Protein 1YVI (pdb70)

GO terms:
  GO:0005634 nucleus (C, IDA)
  GO:0005829 cytosol (C, IDA)
  GO:0005634 nucleus (C, EXP)
  GO:0080038 positive regulation of cytokinin-activated signaling pathway (P, IMP)

CATH classification: 1.20.120.160

InterPro domains:
  IPR008207 Signal transduction histidine kinase, phosphotransfer (Hpt) domain [PF01627] (45-129)
  IPR008207 Signal transduction histidine kinase, phosphotransfer (Hpt) domain [PS50894] (39-144)
  IPR008207 Signal transduction histidine kinase, phosphotransfer (Hpt) domain [cd00088] (43-136)
  IPR036641 HPT domain superfamily [G3DSA:1.20.120.160] (1-149)
  IPR036641 HPT domain superfamily [SSF47226] (5-141)
  IPR045871 Histidine-containing phosphotransfer protein 1-5/Phosphorelay intermediate protein YPD1 [PTHR28242] (2-143)

Foldseek 3Di:
DVLVVLVVVLVVLVVCCVVVPQFDVLQVVQVVVCCVVCRSLVLLVVLLVLLVVLLVVLVVLLPDPQHPLVVNLVSLVVNLVSCVNNGRVQLNVLSVVLNVCSVVVPSVSNVVSSVSNVVSSVVVVVSSVVSSVSSVVSVD/DPVLVVVLVVLVVVCDVVQQFHVLQVVQVVVCCDCRLVVLLVVLLVLLVVLLVVLVVLLPDPQHPLVVNLVSLVVNLVSCVNNRRGQLNVLSVVLNVCSVVSPSVVNVVSSVSSVVSSVVSNVSSVSNVVSVVVVD

Structure (mmCIF, N/CA/C/O backbone):
data_1YVI
#
_entry.id   1YVI
#
_cell.length_a   100.558
_cell.length_b   100.558
_cell.length_c   69.568
_cell.angle_alpha   90.00
_cell.angle_beta   90.00
_cell.angle_gamma   90.00
#
_symmetry.space_group_name_H-M   'P 43 21 2'
#
loop_
_entity.id
_entity.type
_entity.pdbx_description
1 polymer 'histidine-containing phosphotransfer protein'
2 water water
#
loop_
_atom_site.group_PDB
_atom_site.id
_atom_site.type_symbol
_atom_site.label_atom_id
_atom_site.label_alt_id
_atom_site.label_comp_id
_atom_site.label_asym_id
_atom_site.label_entity_id
_atom_site.label_seq_id
_atom_site.pdbx_PDB_ins_code
_atom_site.Cartn_x
_atom_site.Cartn_y
_atom_site.Cartn_z
_atom_site.occupancy
_atom_site.B_iso_or_equiv
_atom_site.auth_seq_id
_atom_site.auth_comp_id
_atom_site.auth_asym_id
_atom_site.auth_atom_id
_atom_site.pdbx_PDB_model_num
ATOM 1 N N . SER A 1 1 ? 54.247 25.002 -30.425 1.00 25.37 1 SER A N 1
ATOM 2 C CA . SER A 1 1 ? 54.854 23.747 -29.904 1.00 32.76 1 SER A CA 1
ATOM 3 C C . SER A 1 1 ? 53.960 23.113 -28.838 1.00 33.25 1 SER A C 1
ATOM 4 O O . SER A 1 1 ? 53.042 23.763 -28.334 1.00 31.94 1 SER A O 1
ATOM 7 N N . ALA A 1 2 ? 54.240 21.845 -28.497 1.00 34.58 2 ALA A N 1
ATOM 8 C CA . ALA A 1 2 ? 53.531 21.135 -27.414 1.00 34.63 2 ALA A CA 1
ATOM 9 C C . ALA A 1 2 ? 53.678 21.867 -26.069 1.00 31.06 2 ALA A C 1
ATOM 10 O O . ALA A 1 2 ? 52.703 22.082 -25.371 1.00 34.38 2 ALA A O 1
ATOM 12 N N . ALA A 1 3 ? 54.892 22.291 -25.750 1.00 34.21 3 ALA A N 1
ATOM 13 C CA . ALA A 1 3 ? 55.177 23.028 -24.526 1.00 34.75 3 ALA A CA 1
ATOM 14 C C . ALA A 1 3 ? 54.389 24.324 -24.446 1.00 34.95 3 ALA A C 1
ATOM 15 O O . ALA A 1 3 ? 53.789 24.597 -23.399 1.00 32.27 3 ALA A O 1
ATOM 17 N N . ALA A 1 4 ? 54.368 25.106 -25.540 1.00 30.27 4 ALA A N 1
ATOM 18 C CA . ALA A 1 4 ? 53.585 26.370 -25.582 1.00 27.49 4 ALA A CA 1
ATOM 19 C C . ALA A 1 4 ? 52.073 26.132 -25.353 1.00 27.50 4 ALA A C 1
ATOM 20 O O . ALA A 1 4 ? 51.441 26.900 -24.621 1.00 29.95 4 ALA A O 1
ATOM 22 N N . ALA A 1 5 ? 51.511 25.084 -25.972 1.00 25.30 5 ALA A N 1
ATOM 23 C CA . ALA A 1 5 ? 50.079 24.716 -25.813 1.00 22.47 5 ALA A CA 1
ATOM 24 C C . ALA A 1 5 ? 49.730 24.394 -24.351 1.00 26.21 5 ALA A C 1
ATOM 25 O O . ALA A 1 5 ? 48.650 24.781 -23.868 1.00 27.59 5 ALA A O 1
ATOM 27 N N . LEU A 1 6 ? 50.612 23.647 -23.683 1.00 24.69 6 LEU A N 1
ATOM 28 C CA . LEU A 1 6 ? 50.426 23.313 -22.261 1.00 28.12 6 LEU A CA 1
ATOM 29 C C . LEU A 1 6 ? 50.542 24.529 -21.368 1.00 28.49 6 LEU A C 1
ATOM 30 O O . LEU A 1 6 ? 49.755 24.668 -20.428 1.00 28.37 6 LEU A O 1
ATOM 35 N N . ARG A 1 7 ? 51.495 25.416 -21.666 1.00 25.54 7 ARG A N 1
ATOM 36 C CA . ARG A 1 7 ? 51.597 26.684 -20.969 1.00 28.82 7 ARG A CA 1
ATOM 37 C C . ARG A 1 7 ? 50.308 27.514 -21.055 1.00 28.87 7 ARG A C 1
ATOM 38 O O . ARG A 1 7 ? 49.876 28.103 -20.044 1.00 25.05 7 ARG A O 1
ATOM 46 N N . ASP A 1 8 ? 49.686 27.553 -22.237 1.00 22.67 8 ASP A N 1
ATOM 47 C CA . ASP A 1 8 ? 48.473 28.311 -22.417 1.00 25.67 8 ASP A CA 1
ATOM 48 C C . ASP A 1 8 ? 47.303 27.684 -21.694 1.00 24.13 8 ASP A C 1
ATOM 49 O O . ASP A 1 8 ? 46.432 28.399 -21.222 1.00 18.74 8 ASP A O 1
ATOM 54 N N . GLN A 1 9 ? 47.245 26.358 -21.713 1.00 18.17 9 GLN A N 1
ATOM 55 C CA . GLN A 1 9 ? 46.278 25.614 -20.893 1.00 25.00 9 GLN A CA 1
ATOM 56 C C . GLN A 1 9 ? 46.413 25.972 -19.401 1.00 21.56 9 GLN A C 1
ATOM 57 O O . GLN A 1 9 ? 45.433 26.242 -18.728 1.00 22.82 9 GLN A O 1
ATOM 63 N N . LEU A 1 10 ? 47.631 25.953 -18.892 1.00 19.24 10 LEU A N 1
ATOM 64 C CA . LEU A 1 10 ? 47.861 26.320 -17.506 1.00 20.39 10 LEU A CA 1
ATOM 65 C C . LEU A 1 10 ? 47.511 27.775 -17.210 1.00 21.08 10 LEU A C 1
ATOM 66 O O .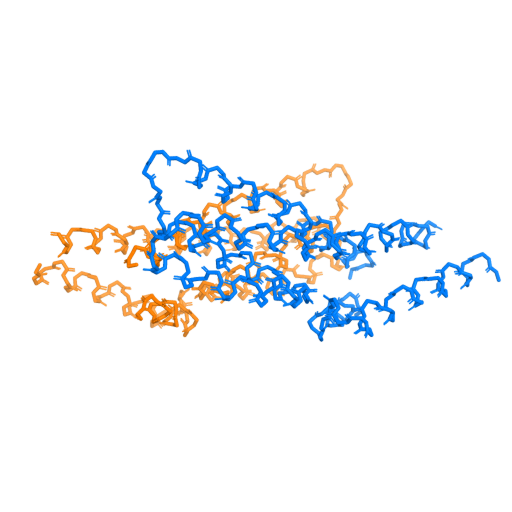 LEU A 1 10 ? 46.938 28.072 -16.165 1.00 17.32 10 LEU A O 1
ATOM 71 N N . THR A 1 11 ? 47.854 28.700 -18.121 1.00 17.57 11 THR A N 1
ATOM 72 C CA . THR A 1 11 ? 47.533 30.113 -17.950 1.00 19.94 11 THR A CA 1
ATOM 73 C C . THR A 1 11 ? 46.017 30.307 -17.889 1.00 18.96 11 THR A C 1
ATOM 74 O O . THR A 1 11 ? 45.500 31.048 -17.036 1.00 16.63 11 THR A O 1
ATOM 78 N N . ALA A 1 12 ? 45.318 29.633 -18.808 1.00 15.93 12 ALA A N 1
ATOM 79 C CA . ALA A 1 12 ? 43.876 29.666 -18.848 1.00 18.43 12 ALA A CA 1
ATOM 80 C C . ALA A 1 12 ? 43.274 29.166 -17.531 1.00 16.39 12 ALA A C 1
ATOM 81 O O . ALA A 1 12 ? 42.396 29.810 -16.947 1.00 20.75 12 ALA A O 1
ATOM 83 N N . LEU A 1 13 ? 43.725 28.009 -17.071 1.00 19.17 13 LEU A N 1
ATOM 84 C CA . LEU A 1 13 ? 43.245 27.488 -15.762 1.00 19.39 13 LEU A CA 1
ATOM 85 C C . LEU A 1 13 ? 43.482 28.449 -14.600 1.00 20.06 13 LEU A C 1
ATOM 86 O O . LEU A 1 13 ? 42.539 28.755 -13.859 1.00 18.07 13 LEU A O 1
ATOM 91 N N . LEU A 1 14 ? 44.732 28.880 -14.396 1.00 14.61 14 LEU A N 1
ATOM 92 C CA . LEU A 1 14 ? 45.034 29.848 -13.322 1.00 18.32 14 LEU A CA 1
ATOM 93 C C . LEU A 1 14 ? 44.189 31.114 -13.426 1.00 21.29 14 LEU A C 1
ATOM 94 O O . LEU A 1 14 ? 43.669 31.603 -12.405 1.00 21.90 14 LEU A O 1
ATOM 99 N N . SER A 1 15 ? 44.037 31.662 -14.631 1.00 18.26 15 SER A N 1
ATOM 100 C CA . SER A 1 15 ? 43.236 32.871 -14.774 1.00 23.33 15 SER A CA 1
ATOM 101 C C . SER A 1 15 ? 41.770 32.639 -14.325 1.00 23.16 15 SER A C 1
ATOM 102 O O . SER A 1 15 ? 41.169 33.452 -13.614 1.00 22.35 15 SER A O 1
ATOM 105 N N . SER A 1 16 ? 41.207 31.517 -14.709 1.00 22.38 16 SER A N 1
ATOM 106 C CA . SER A 1 16 ? 39.839 31.222 -14.307 1.00 24.15 16 SER A CA 1
ATOM 107 C C . SER A 1 16 ? 39.726 30.973 -12.772 1.00 22.49 16 SER A C 1
ATOM 108 O O . SER A 1 16 ? 38.696 31.258 -12.172 1.00 23.29 16 SER A O 1
ATOM 111 N N . MET A 1 17 ? 40.757 30.409 -12.147 1.00 18.65 17 MET A N 1
ATOM 112 C CA . MET A 1 17 ? 40.711 30.234 -10.688 1.00 19.75 17 MET A CA 1
ATOM 113 C C . MET A 1 17 ? 40.587 31.602 -9.994 1.00 18.06 17 MET A C 1
ATOM 114 O O . MET A 1 17 ? 39.837 31.729 -9.041 1.00 17.41 17 MET A O 1
ATOM 119 N N . PHE A 1 18 ? 41.341 32.606 -10.468 1.00 14.74 18 PHE A N 1
ATOM 120 C CA . PHE A 1 18 ? 41.262 33.929 -9.875 1.00 17.41 18 PHE A CA 1
ATOM 121 C C . PHE A 1 18 ? 39.940 34.602 -10.289 1.00 19.04 18 PHE A C 1
ATOM 122 O O . PHE A 1 18 ? 39.308 35.310 -9.474 1.00 17.32 18 PHE A O 1
ATOM 130 N N . SER A 1 19 ? 39.541 34.445 -11.551 1.00 19.01 19 SER A N 1
ATOM 131 C CA . SER A 1 19 ? 38.364 35.211 -12.022 1.00 26.11 19 SER A CA 1
ATOM 132 C C . SER A 1 19 ? 37.077 34.648 -11.421 1.00 25.05 19 SER A C 1
ATOM 133 O O . SER A 1 19 ? 36.083 35.391 -11.248 1.00 27.34 19 SER A O 1
ATOM 136 N N . GLN A 1 20 ? 37.094 33.353 -11.075 1.00 22.74 20 GLN A N 1
ATOM 137 C CA . GLN A 1 20 ? 35.949 32.737 -10.369 1.00 19.70 20 GLN A CA 1
ATOM 138 C C . GLN A 1 20 ? 35.935 32.922 -8.847 1.00 18.97 20 GLN A C 1
ATOM 139 O O . GLN A 1 20 ? 35.053 32.428 -8.151 1.00 21.76 20 GLN A O 1
ATOM 145 N N . GLY A 1 21 ? 36.936 33.611 -8.333 1.00 18.00 21 GLY A N 1
ATOM 146 C CA . GLY A 1 21 ? 37.026 33.874 -6.904 1.00 18.74 21 GLY A CA 1
ATOM 147 C C . GLY A 1 21 ? 37.558 32.754 -6.027 1.00 17.64 21 GLY A C 1
ATOM 148 O O . GLY A 1 21 ? 37.466 32.861 -4.822 1.00 16.14 21 GLY A O 1
ATOM 149 N N . LEU A 1 22 ? 38.143 31.701 -6.627 1.00 16.40 22 LEU A N 1
ATOM 150 C CA . LEU A 1 22 ? 38.545 30.508 -5.866 1.00 13.49 22 LEU A CA 1
ATOM 151 C C . LEU A 1 22 ? 39.836 30.765 -5.127 1.00 17.82 22 LEU A C 1
ATOM 152 O O . LEU A 1 22 ? 40.062 30.198 -4.044 1.00 14.52 22 LEU A O 1
ATOM 157 N N . VAL A 1 23 ? 40.713 31.572 -5.734 1.00 15.82 23 VAL A N 1
ATOM 158 C CA . VAL A 1 23 ? 41.976 31.945 -5.073 1.00 16.77 23 VAL A CA 1
ATOM 159 C C . VAL A 1 23 ? 42.136 33.466 -5.074 1.00 19.74 23 VAL A C 1
ATOM 160 O O . VAL A 1 23 ? 41.581 34.185 -5.941 1.00 13.46 23 VAL A O 1
ATOM 164 N N . ASP A 1 24 ? 42.879 33.935 -4.090 1.00 16.83 24 ASP A N 1
ATOM 165 C CA . ASP A 1 24 ? 43.158 35.357 -3.912 1.00 18.27 24 ASP A CA 1
ATOM 166 C C . ASP A 1 24 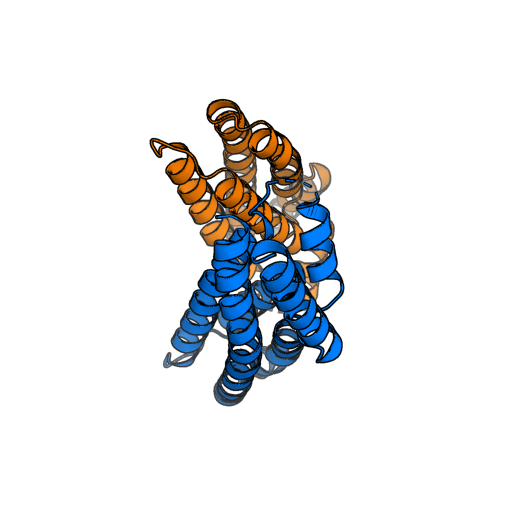? 44.666 35.675 -4.111 1.00 18.14 24 ASP A C 1
ATOM 167 O O . ASP A 1 24 ? 45.437 34.840 -4.616 1.00 15.24 24 ASP A O 1
ATOM 172 N N . GLU A 1 25 ? 45.072 36.881 -3.708 1.00 16.45 25 GLU A N 1
ATOM 173 C CA . GLU A 1 25 ? 46.477 37.336 -3.866 1.00 26.13 25 GLU A CA 1
ATOM 174 C C . GLU A 1 25 ? 47.512 36.426 -3.219 1.00 20.82 25 GLU A C 1
ATOM 175 O O . GLU A 1 25 ? 48.651 36.378 -3.681 1.00 24.50 25 GLU A O 1
ATOM 181 N N . GLN A 1 26 ? 47.157 35.720 -2.140 1.00 21.03 26 GLN A N 1
ATOM 182 C CA . GLN A 1 26 ? 48.140 34.872 -1.469 1.00 21.02 26 GLN A CA 1
ATOM 183 C C . GLN A 1 26 ? 48.585 33.773 -2.434 1.00 19.80 26 GLN A C 1
ATOM 184 O O . GLN A 1 26 ? 49.680 33.294 -2.332 1.00 20.11 26 GLN A O 1
ATOM 190 N N . PHE A 1 27 ? 47.716 33.354 -3.346 1.00 20.53 27 PHE A N 1
ATOM 191 C CA . PHE A 1 27 ? 48.104 32.289 -4.269 1.00 18.53 27 PHE A CA 1
ATOM 192 C C . PHE A 1 27 ? 49.070 32.865 -5.332 1.00 21.22 27 PHE A C 1
ATOM 193 O O . PHE A 1 27 ? 50.040 32.203 -5.765 1.00 19.92 27 PHE A O 1
ATOM 201 N N . GLN A 1 28 ? 48.767 34.078 -5.773 1.00 22.14 28 GLN A N 1
ATOM 202 C CA . GLN A 1 28 ? 49.677 34.816 -6.649 1.00 29.23 28 GLN A CA 1
ATOM 203 C C . GLN A 1 28 ? 51.082 34.918 -6.008 1.00 27.68 28 GLN A C 1
ATOM 204 O O . GLN A 1 28 ? 52.075 34.626 -6.663 1.00 30.85 28 GLN A O 1
ATOM 210 N N . GLN A 1 29 ? 51.148 35.225 -4.722 1.00 28.11 29 GLN A N 1
ATOM 211 C CA . GLN A 1 29 ? 52.437 35.281 -4.009 1.00 36.10 29 GLN A CA 1
ATOM 212 C C . GLN A 1 29 ? 53.213 33.959 -3.941 1.00 33.59 29 GLN A C 1
ATOM 213 O O . GLN A 1 29 ? 54.437 33.987 -3.901 1.00 31.96 29 GLN A O 1
ATOM 219 N N . LEU A 1 30 ? 52.510 32.816 -3.941 1.00 30.19 30 LEU A N 1
ATOM 220 C CA . LEU A 1 30 ? 53.155 31.497 -4.036 1.00 27.38 30 LEU A CA 1
ATOM 221 C C . LEU A 1 30 ? 53.893 31.379 -5.350 1.00 28.80 30 LEU A C 1
ATOM 222 O O . LEU A 1 30 ? 54.977 30.793 -5.412 1.00 22.75 30 LEU A O 1
ATOM 227 N N . GLN A 1 31 ? 53.266 31.873 -6.413 1.00 26.53 31 GLN A N 1
ATOM 228 C CA . GLN A 1 31 ? 53.909 31.813 -7.712 1.00 32.89 31 GLN A CA 1
ATOM 229 C C . GLN A 1 31 ? 55.162 32.714 -7.687 1.00 35.42 31 GLN A C 1
ATOM 230 O O . GLN A 1 31 ? 56.167 32.383 -8.328 1.00 33.24 31 GLN A O 1
ATOM 236 N N . MET A 1 32 ? 55.098 33.813 -6.929 1.00 35.97 32 MET A N 1
ATOM 237 C CA . MET A 1 32 ? 56.249 34.734 -6.765 1.00 41.71 32 MET A CA 1
ATOM 238 C C . MET A 1 32 ? 57.357 34.094 -5.947 1.00 40.23 32 MET A C 1
ATOM 239 O O . MET A 1 32 ? 58.530 34.250 -6.286 1.00 37.24 32 MET A O 1
ATOM 244 N N . LEU A 1 33 ? 56.972 33.418 -4.852 1.00 38.14 33 LEU A N 1
ATOM 245 C CA . LEU A 1 33 ? 57.886 32.640 -4.031 1.00 39.60 33 LEU A CA 1
ATOM 246 C C . LEU A 1 33 ? 58.705 31.677 -4.863 1.00 40.55 33 LEU A C 1
ATOM 247 O O . LEU A 1 33 ? 59.923 31.600 -4.687 1.00 44.51 33 LEU A O 1
ATOM 252 N N . GLN A 1 34 ? 58.037 30.964 -5.769 1.00 40.20 34 GLN A N 1
ATOM 253 C CA . GLN A 1 34 ? 58.668 29.991 -6.669 1.00 41.59 34 GLN A CA 1
ATOM 254 C C . GLN A 1 34 ? 59.626 30.653 -7.655 1.00 45.50 34 GLN A C 1
ATOM 255 O O . GLN A 1 34 ? 60.657 30.066 -8.018 1.00 46.71 34 GLN A O 1
ATOM 261 N N . ASP A 1 35 ? 59.247 31.849 -8.117 1.00 48.51 35 ASP A N 1
ATOM 262 C CA . ASP A 1 35 ? 60.146 32.723 -8.866 1.00 52.88 35 ASP A CA 1
ATOM 263 C C . ASP A 1 35 ? 61.048 33.482 -7.879 1.00 53.10 35 ASP A C 1
ATOM 264 O O . ASP A 1 35 ? 62.258 33.611 -8.079 1.00 54.77 35 ASP A O 1
ATOM 269 N N . THR A 1 39 ? 62.219 27.503 -6.113 1.00 47.40 39 THR A N 1
ATOM 270 C CA . THR A 1 39 ? 62.367 26.050 -6.282 1.00 45.35 39 THR A CA 1
ATOM 271 C C . THR A 1 39 ? 61.311 25.667 -7.372 1.00 42.61 39 THR A C 1
ATOM 272 O O . THR A 1 39 ? 60.177 26.058 -7.231 1.00 42.65 39 THR A O 1
ATOM 276 N N . PRO A 1 40 ? 61.709 25.034 -8.516 1.00 43.86 40 PRO A N 1
ATOM 277 C CA . PRO A 1 40 ? 60.776 25.036 -9.729 1.00 42.35 40 PRO A CA 1
ATOM 278 C C . PRO A 1 40 ? 59.405 24.329 -9.583 1.00 38.10 40 PRO A C 1
ATOM 279 O O . PRO A 1 40 ? 58.450 24.672 -10.276 1.00 41.49 40 PRO A O 1
ATOM 283 N N . GLY A 1 41 ? 59.308 23.347 -8.697 1.00 34.85 41 GLY A N 1
ATOM 284 C CA . GLY A 1 41 ? 58.055 22.632 -8.482 1.00 23.80 41 GLY A CA 1
ATOM 285 C C . GLY A 1 41 ? 57.482 23.034 -7.134 1.00 18.79 41 GLY A C 1
ATOM 286 O O . GLY A 1 41 ? 56.651 22.317 -6.576 1.00 17.75 41 GLY A O 1
ATOM 287 N N . PHE A 1 42 ? 57.926 24.174 -6.616 1.00 16.47 42 PHE A N 1
ATOM 288 C CA . PHE A 1 42 ? 57.511 24.631 -5.316 1.00 18.89 42 PHE A CA 1
ATOM 289 C C . PHE A 1 42 ? 55.969 24.714 -5.163 1.00 17.50 42 PHE A C 1
ATOM 290 O O . PHE A 1 42 ? 55.387 24.139 -4.222 1.00 12.62 42 PHE A O 1
ATOM 298 N N . VAL A 1 43 ? 55.329 25.459 -6.058 1.00 13.30 43 VAL A N 1
ATOM 299 C CA . VAL A 1 43 ? 53.857 25.619 -6.016 1.00 16.21 43 VAL A CA 1
ATOM 300 C C . VAL A 1 43 ? 53.144 24.241 -6.081 1.00 14.25 43 VAL A C 1
ATOM 301 O O . VAL A 1 43 ? 52.239 23.964 -5.282 1.00 13.04 43 VAL A O 1
ATOM 305 N N . SER A 1 44 ? 53.562 23.341 -6.984 1.00 10.63 44 SER A N 1
ATOM 306 C CA . SER A 1 44 ? 52.900 22.031 -7.035 1.00 13.97 44 SER A CA 1
ATOM 307 C C . SER A 1 44 ? 52.976 21.280 -5.699 1.00 16.05 44 SER A C 1
ATOM 308 O O . SER A 1 44 ? 52.038 20.554 -5.324 1.00 12.76 44 SER A O 1
ATOM 311 N N . GLU A 1 45 ? 54.142 21.353 -5.049 1.00 14.53 45 GLU A N 1
ATOM 312 C CA . GLU A 1 45 ? 54.332 20.668 -3.757 1.00 11.76 45 GLU A CA 1
ATOM 313 C C . GLU A 1 45 ? 53.516 21.280 -2.635 1.00 10.76 45 GLU A C 1
ATOM 314 O O . GLU A 1 45 ? 52.984 20.548 -1.803 1.00 14.89 45 GLU A O 1
ATOM 320 N N . VAL A 1 46 ? 53.439 22.608 -2.636 1.00 11.43 46 VAL A N 1
ATOM 321 C CA . VAL A 1 46 ? 52.677 23.358 -1.652 1.00 11.68 46 VAL A CA 1
ATOM 322 C C . VAL A 1 46 ? 51.210 22.941 -1.777 1.00 14.48 46 VAL A C 1
ATOM 323 O O . VAL A 1 46 ? 50.558 22.692 -0.762 1.00 12.18 46 VAL A O 1
ATOM 327 N N . VAL A 1 47 ? 50.716 22.912 -3.018 1.00 11.54 47 VAL A N 1
ATOM 328 C CA . VAL A 1 47 ? 49.304 22.607 -3.316 1.00 12.95 47 VAL A CA 1
ATOM 329 C C . VAL A 1 47 ? 49.003 21.147 -2.955 1.00 12.53 47 VAL A C 1
ATOM 330 O O . VAL A 1 47 ? 47.953 20.860 -2.401 1.00 15.04 47 VAL A O 1
ATOM 334 N N . THR A 1 48 ? 49.900 20.230 -3.304 1.00 9.89 48 THR A N 1
ATOM 335 C CA . THR A 1 48 ? 49.731 18.824 -2.931 1.00 14.38 48 THR A CA 1
ATOM 336 C C . THR A 1 48 ? 49.603 18.667 -1.443 1.00 15.65 48 THR A C 1
ATOM 337 O O . THR A 1 48 ? 48.645 18.050 -0.971 1.00 13.63 48 THR A O 1
ATOM 341 N N . LEU A 1 49 ? 50.529 19.263 -0.690 1.00 14.52 49 LEU A N 1
ATOM 342 C CA . LEU A 1 49 ? 50.493 19.194 0.767 1.00 14.57 49 LEU A CA 1
ATOM 343 C C . LEU A 1 49 ? 49.222 19.846 1.326 1.00 13.10 49 LEU A C 1
ATOM 344 O O . LEU A 1 49 ? 48.603 19.326 2.227 1.00 14.28 49 LEU A O 1
ATOM 349 N N . PHE A 1 50 ? 48.827 20.977 0.771 1.00 13.66 50 PHE A N 1
ATOM 350 C CA . PHE A 1 50 ? 47.608 21.619 1.239 1.00 15.50 50 PHE A CA 1
ATOM 351 C C . PHE A 1 50 ? 46.386 20.689 1.048 1.00 12.88 50 PHE A C 1
ATOM 352 O O . PHE A 1 50 ? 45.548 20.551 1.962 1.00 16.07 50 PHE A O 1
ATOM 360 N N . CYS A 1 51 ? 46.275 20.076 -0.127 1.00 14.32 51 CYS A N 1
ATOM 361 C CA . CYS A 1 51 ? 45.150 19.145 -0.387 1.00 14.72 51 CYS A CA 1
ATOM 362 C C . CYS A 1 51 ? 45.122 18.006 0.665 1.00 17.19 51 CYS A C 1
ATOM 363 O O . CYS A 1 51 ? 44.065 17.727 1.279 1.00 16.69 51 CYS A O 1
ATOM 366 N N . ASP A 1 52 ? 46.285 17.384 0.885 1.00 14.01 52 ASP A N 1
ATOM 367 C CA . ASP A 1 52 ? 46.458 16.334 1.916 1.00 14.59 52 ASP A CA 1
ATOM 368 C C . ASP A 1 52 ? 46.060 16.837 3.283 1.00 12.95 52 ASP A C 1
ATOM 369 O O . ASP A 1 52 ? 45.251 16.201 3.976 1.00 14.47 52 ASP A O 1
ATOM 374 N N . ASP A 1 53 ? 46.610 17.981 3.687 1.00 14.68 53 ASP A N 1
ATOM 375 C CA . ASP A 1 53 ? 46.392 18.497 5.050 1.00 15.90 53 ASP A CA 1
ATOM 376 C C . ASP A 1 53 ? 44.955 18.895 5.287 1.00 15.70 53 ASP A C 1
ATOM 377 O O . ASP A 1 53 ? 44.435 18.667 6.365 1.00 16.75 53 ASP A O 1
ATOM 382 N N . ALA A 1 54 ? 44.356 19.605 4.331 1.00 11.54 54 ALA A N 1
ATOM 383 C CA . ALA A 1 54 ? 42.932 20.020 4.453 1.00 14.24 54 ALA A CA 1
ATOM 384 C C . ALA A 1 54 ? 42.051 18.819 4.550 1.00 15.44 54 ALA A C 1
ATOM 385 O O . ALA A 1 54 ? 41.175 18.771 5.374 1.00 16.12 54 ALA A O 1
ATOM 387 N N . ASP A 1 55 ? 42.267 17.851 3.671 1.00 11.87 55 ASP A N 1
ATOM 388 C CA . ASP A 1 55 ? 41.482 16.627 3.704 1.00 15.05 55 ASP A CA 1
ATOM 389 C C . ASP A 1 55 ? 41.603 15.908 5.070 1.00 12.54 55 ASP A C 1
ATOM 390 O O . ASP A 1 55 ? 40.608 15.428 5.640 1.00 13.02 55 ASP A O 1
ATOM 395 N N . ARG A 1 56 ? 42.810 15.853 5.594 1.00 9.79 56 ARG A N 1
ATOM 396 C CA . ARG A 1 56 ? 43.059 15.288 6.926 1.00 12.86 56 ARG A CA 1
ATOM 397 C C . ARG A 1 56 ? 42.312 16.047 8.014 1.00 13.32 56 ARG A C 1
ATOM 398 O O . ARG A 1 56 ? 41.715 15.443 8.946 1.00 13.52 56 ARG A O 1
ATOM 406 N N . ILE A 1 57 ? 42.383 17.372 7.981 1.00 11.12 57 ILE A N 1
ATOM 407 C CA . ILE A 1 57 ? 41.717 18.163 9.015 1.00 10.37 57 ILE A CA 1
ATOM 408 C C . ILE A 1 57 ? 40.188 18.074 8.922 1.00 11.51 57 ILE A C 1
ATOM 409 O O . ILE A 1 57 ? 39.507 18.067 9.932 1.00 13.13 57 ILE A O 1
ATOM 414 N N . ILE A 1 58 ? 39.655 18.176 7.716 1.00 10.87 58 ILE A N 1
ATOM 415 C CA . ILE A 1 58 ? 38.195 18.018 7.521 1.00 14.93 58 ILE A CA 1
ATOM 416 C C . ILE A 1 58 ? 37.760 16.683 8.155 1.00 15.65 58 ILE A C 1
ATOM 417 O O . ILE A 1 58 ? 36.782 16.620 8.913 1.00 15.65 58 ILE A O 1
ATOM 422 N N . ASN A 1 59 ? 38.517 15.616 7.882 1.00 16.25 59 ASN A N 1
ATOM 423 C CA . ASN A 1 59 ? 38.170 14.300 8.445 1.00 14.15 59 ASN A CA 1
ATOM 424 C C . ASN A 1 59 ? 38.315 14.271 9.943 1.00 13.43 59 ASN A C 1
ATOM 425 O O . ASN A 1 59 ? 37.492 13.649 10.608 1.00 16.57 59 ASN A O 1
ATOM 430 N N . GLU A 1 60 ? 39.305 14.969 10.514 1.00 12.30 60 GLU A N 1
ATOM 431 C CA . GLU A 1 60 ? 39.408 15.038 11.998 1.00 12.38 60 GLU A CA 1
ATOM 432 C C . GLU A 1 60 ? 38.239 15.792 12.634 1.00 13.84 60 GLU A C 1
ATOM 433 O O . GLU A 1 60 ? 37.768 15.433 13.724 1.00 13.23 60 GLU A O 1
ATOM 439 N N . ILE A 1 61 ? 37.860 16.907 12.030 1.00 13.45 61 ILE A N 1
ATOM 440 C CA . ILE A 1 61 ? 36.671 17.619 12.488 1.00 12.15 61 ILE A CA 1
ATOM 441 C C . ILE A 1 61 ? 35.409 16.727 12.417 1.00 14.26 61 ILE A C 1
ATOM 442 O O . ILE A 1 61 ? 34.661 16.648 13.403 1.00 12.51 61 ILE A O 1
ATOM 447 N N . ALA A 1 62 ? 35.183 16.069 11.269 1.00 14.84 62 ALA A N 1
ATOM 448 C CA . ALA A 1 62 ? 34.048 15.114 11.138 1.00 14.40 62 ALA A CA 1
ATOM 449 C C . ALA A 1 62 ? 34.002 14.138 12.300 1.00 14.16 62 ALA A C 1
ATOM 450 O O . ALA A 1 62 ? 32.935 13.936 12.916 1.00 16.96 62 ALA A O 1
ATOM 452 N N . THR A 1 63 ? 35.134 13.549 12.634 1.00 15.45 63 THR A N 1
ATOM 453 C CA . THR A 1 63 ? 35.242 12.617 13.751 1.00 16.80 63 THR A CA 1
ATOM 454 C C . THR A 1 63 ? 34.881 13.235 15.082 1.00 18.83 63 THR A C 1
ATOM 455 O O . THR A 1 63 ? 34.138 12.617 15.872 1.00 19.48 63 THR A O 1
ATOM 459 N N . LEU A 1 64 ? 35.371 14.449 15.345 1.00 11.69 64 LEU A N 1
ATOM 460 C CA . LEU A 1 64 ? 35.013 15.129 16.565 1.00 14.79 64 LEU A CA 1
ATOM 461 C C . LEU A 1 64 ? 33.506 15.344 16.657 1.00 17.56 64 LEU A C 1
ATOM 462 O O . LEU A 1 64 ? 32.888 15.246 17.767 1.00 15.39 64 LEU A O 1
ATOM 467 N N . LEU A 1 65 ? 32.890 15.620 15.506 1.00 16.51 65 LEU A N 1
ATOM 468 C CA . LEU A 1 65 ? 31.440 15.932 15.462 1.00 15.83 65 LEU A CA 1
ATOM 469 C C . LEU A 1 65 ? 30.533 14.704 15.530 1.00 19.69 65 LEU A C 1
ATOM 470 O O . LEU A 1 65 ? 29.300 14.842 15.694 1.00 17.78 65 LEU A O 1
ATOM 475 N N . GLU A 1 66 ? 31.143 13.529 15.411 1.00 17.71 66 GLU A N 1
ATOM 476 C CA . GLU A 1 66 ? 30.504 12.202 15.599 1.00 21.61 66 GLU A CA 1
ATOM 477 C C . GLU A 1 66 ? 30.527 11.760 17.074 1.00 21.70 66 GLU A C 1
ATOM 478 O O . GLU A 1 66 ? 29.912 10.772 17.407 1.00 20.87 66 GLU A O 1
ATOM 484 N N . GLN A 1 67 ? 31.198 12.496 17.975 1.00 21.04 67 GLN A N 1
ATOM 485 C CA . GLN A 1 67 ? 31.323 11.991 19.372 1.00 23.79 67 GLN A CA 1
ATOM 486 C C . GLN A 1 67 ? 30.058 12.238 20.210 1.00 21.35 67 GLN A C 1
ATOM 487 O O . GLN A 1 67 ? 29.374 13.216 19.983 1.00 22.94 67 GLN A O 1
ATOM 493 N N . PRO A 1 68 ? 29.761 11.371 21.206 1.00 27.57 68 PRO A N 1
ATOM 494 C CA . PRO A 1 68 ? 28.583 11.636 22.065 1.00 27.61 68 PRO A CA 1
ATOM 495 C C . PRO A 1 68 ? 28.634 13.018 22.703 1.00 26.42 68 PRO A C 1
ATOM 496 O O . PRO A 1 68 ? 27.652 13.737 22.708 1.00 25.04 68 PRO A O 1
ATOM 500 N N . VAL A 1 69 ? 29.805 13.389 23.217 1.00 23.42 69 VAL A N 1
ATOM 501 C CA . VAL A 1 69 ? 29.995 14.721 23.728 1.00 24.11 69 VAL A CA 1
ATOM 502 C C . VAL A 1 69 ? 30.979 15.429 22.773 1.00 19.62 69 VAL A C 1
ATOM 503 O O . VAL A 1 69 ? 32.048 14.899 22.496 1.00 19.41 69 VAL A O 1
ATOM 507 N N . VAL A 1 70 ? 30.603 16.576 22.232 1.00 17.43 70 VAL A N 1
ATOM 508 C CA . VAL A 1 70 ? 31.468 17.218 21.241 1.00 16.03 70 VAL A CA 1
ATOM 509 C C . VAL A 1 70 ? 32.400 18.148 21.989 1.00 18.93 70 VAL A C 1
ATOM 510 O O . VAL A 1 70 ? 31.954 18.931 22.855 1.00 17.28 70 VAL A O 1
ATOM 514 N N . ASN A 1 71 ? 33.696 18.058 21.671 1.00 17.44 71 ASN A N 1
ATOM 515 C CA . ASN A 1 71 ? 34.665 18.998 22.243 1.00 16.06 71 ASN A CA 1
ATOM 516 C C . ASN A 1 71 ? 34.704 20.186 21.278 1.00 17.94 71 ASN A C 1
ATOM 517 O O . ASN A 1 71 ? 35.484 20.158 20.326 1.00 14.30 71 ASN A O 1
ATOM 522 N N . PHE A 1 72 ? 33.881 21.214 21.541 1.00 15.74 72 PHE A N 1
ATOM 523 C CA . PHE A 1 72 ? 33.784 22.361 20.652 1.00 16.02 72 PHE A CA 1
ATOM 524 C C . PHE A 1 72 ? 35.050 23.221 20.631 1.00 18.93 72 PHE A C 1
ATOM 525 O O . PHE A 1 72 ? 35.324 23.884 19.651 1.00 13.31 72 PHE A O 1
ATOM 533 N N . ASP A 1 73 ? 35.818 23.228 21.714 1.00 13.44 73 ASP A N 1
ATOM 534 C CA . ASP A 1 73 ? 37.083 23.973 21.711 1.00 16.74 73 ASP A CA 1
ATOM 535 C C . ASP A 1 73 ? 38.066 23.388 20.708 1.00 14.01 73 ASP A C 1
ATOM 536 O O . ASP A 1 73 ? 38.742 24.144 20.039 1.00 15.89 73 ASP A O 1
ATOM 541 N N . LYS A 1 74 ? 38.080 22.054 20.583 1.00 12.10 74 LYS A N 1
ATOM 542 C CA . LYS A 1 74 ? 38.956 21.354 19.655 1.00 13.84 74 LYS A CA 1
ATOM 543 C C . LYS A 1 74 ? 38.467 21.455 18.205 1.00 13.44 74 LYS A C 1
ATOM 544 O O . LYS A 1 74 ? 39.258 21.670 17.269 1.00 13.25 74 LYS A O 1
ATOM 550 N N . VAL A 1 75 ? 37.160 21.374 17.999 1.00 11.36 75 VAL A N 1
ATOM 551 C CA . VAL A 1 75 ? 36.624 21.767 16.694 1.00 9.62 75 VAL A CA 1
ATOM 552 C C . VAL A 1 75 ? 37.074 23.139 16.240 1.00 9.95 75 VAL A C 1
ATOM 553 O O . VAL A 1 75 ? 37.519 23.343 15.097 1.00 13.00 75 VAL A O 1
ATOM 557 N N . ASP A 1 76 ? 36.927 24.106 17.109 1.00 9.55 76 ASP A N 1
ATOM 558 C CA . ASP A 1 76 ? 37.249 25.486 16.804 1.00 13.64 76 ASP A CA 1
ATOM 559 C C . ASP A 1 76 ? 38.756 25.573 16.470 1.00 11.71 76 ASP A C 1
ATOM 560 O O . ASP A 1 76 ? 39.157 26.222 15.498 1.00 13.86 76 ASP A O 1
ATOM 565 N N . ALA A 1 77 ? 39.588 24.938 17.286 1.00 12.25 77 ALA A N 1
ATOM 566 C CA . ALA A 1 77 ? 41.057 24.891 17.021 1.00 14.53 77 ALA A CA 1
ATOM 567 C C . ALA A 1 77 ? 41.361 24.270 15.652 1.00 11.03 77 ALA A C 1
ATOM 568 O O . ALA A 1 77 ? 42.205 24.803 14.973 1.00 11.36 77 ALA A O 1
ATOM 570 N N . TYR A 1 78 ? 40.731 23.129 15.277 1.00 9.89 78 TYR A N 1
ATOM 571 C CA . TYR A 1 78 ? 40.963 22.542 13.933 1.00 14.90 78 TYR A CA 1
ATOM 572 C C . TYR A 1 78 ? 40.506 23.439 12.796 1.00 13.30 78 TYR A C 1
ATOM 573 O O . TYR A 1 78 ? 41.181 23.565 11.770 1.00 12.29 78 TYR A O 1
ATOM 582 N N . VAL A 1 79 ? 39.330 24.035 12.958 1.00 11.08 79 VAL A N 1
ATOM 583 C CA . VAL A 1 79 ? 38.836 25.009 11.971 1.00 12.91 79 VAL A CA 1
ATOM 584 C C . VAL A 1 79 ? 39.836 26.186 11.840 1.00 12.01 79 VAL A C 1
ATOM 585 O O . VAL A 1 79 ? 40.090 26.695 10.770 1.00 10.83 79 VAL A O 1
ATOM 589 N N . HIS A 1 80 ? 40.399 26.619 12.958 1.00 15.33 80 HIS A N 1
ATOM 590 C CA . HIS A 1 80 ? 41.332 27.725 12.942 1.00 13.41 80 HIS A CA 1
ATOM 591 C C . HIS A 1 80 ? 42.584 27.311 12.164 1.00 14.54 80 HIS A C 1
ATOM 592 O O . HIS A 1 80 ? 43.130 28.085 11.409 1.00 14.24 80 HIS A O 1
ATOM 599 N N . GLN A 1 81 ? 43.042 26.078 12.364 1.00 14.18 81 GLN A N 1
ATOM 600 C CA . GLN A 1 81 ? 44.180 25.566 11.578 1.00 17.70 81 GLN A CA 1
ATOM 601 C C . GLN A 1 81 ? 43.858 25.586 10.094 1.00 17.04 81 GLN A C 1
ATOM 602 O O . GLN A 1 81 ? 44.722 25.936 9.307 1.00 14.34 81 GLN A O 1
ATOM 608 N N . LEU A 1 82 ? 42.673 25.093 9.714 1.00 14.49 82 LEU A N 1
ATOM 609 C CA . LEU A 1 82 ? 42.324 25.012 8.291 1.00 12.83 82 LEU A CA 1
ATOM 610 C C . LEU A 1 82 ? 42.221 26.438 7.722 1.00 13.26 82 LEU A C 1
ATOM 611 O O . LEU A 1 82 ? 42.576 26.662 6.599 1.00 12.55 82 LEU A O 1
ATOM 616 N N . LYS A 1 83 ? 41.677 27.365 8.511 1.00 11.30 83 LYS A N 1
ATOM 617 C CA . LYS A 1 83 ? 41.575 28.762 8.131 1.00 14.30 83 LYS A CA 1
ATOM 618 C C . LYS A 1 83 ? 42.947 29.324 7.799 1.00 15.03 83 LYS A C 1
ATOM 619 O O . LYS A 1 83 ? 43.123 29.988 6.774 1.00 16.89 83 LYS A O 1
ATOM 625 N N . GLY A 1 84 ? 43.907 29.083 8.693 1.00 16.87 84 GLY A N 1
ATOM 626 C CA . GLY A 1 84 ? 45.293 29.486 8.460 1.00 17.75 84 GLY A CA 1
ATOM 627 C C . GLY A 1 84 ? 45.977 28.822 7.277 1.00 14.75 84 GLY A C 1
ATOM 628 O O . GLY A 1 84 ? 46.631 29.518 6.503 1.00 18.23 84 GLY A O 1
ATOM 629 N N . SER A 1 85 ? 45.882 27.493 7.109 1.00 16.49 85 SER A N 1
ATOM 630 C CA . SER A 1 85 ? 46.457 26.886 5.924 1.00 19.65 85 SER A CA 1
ATOM 631 C C . SER A 1 85 ? 45.800 27.328 4.606 1.00 20.56 85 SER A C 1
ATOM 632 O O . SER A 1 85 ? 46.488 27.490 3.571 1.00 17.26 85 SER A O 1
ATOM 635 N N . SER A 1 86 ? 44.477 27.497 4.635 1.00 15.15 86 SER A N 1
ATOM 636 C CA . SER A 1 86 ? 43.756 27.981 3.484 1.00 13.27 86 SER A CA 1
ATOM 637 C C . SER A 1 86 ? 44.218 29.414 3.176 1.00 11.25 86 SER A C 1
ATOM 638 O O . SER A 1 86 ? 44.461 29.725 2.020 1.00 17.97 86 SER A O 1
ATOM 641 N N . ALA A 1 87 ? 44.343 30.283 4.176 1.00 13.07 87 ALA A N 1
ATOM 642 C CA . ALA A 1 87 ? 44.771 31.661 3.905 1.00 15.46 87 ALA A CA 1
ATOM 643 C C . ALA A 1 87 ? 46.154 31.676 3.181 1.00 20.59 87 ALA A C 1
ATOM 644 O O . ALA A 1 87 ? 46.387 32.399 2.186 1.00 18.24 87 ALA A O 1
ATOM 646 N N . SER A 1 88 ? 47.052 30.823 3.663 1.00 19.30 88 SER A N 1
ATOM 647 C CA . SER A 1 88 ? 48.440 30.773 3.187 1.00 19.68 88 SER A CA 1
ATOM 648 C C . SER A 1 88 ? 48.587 30.251 1.768 1.00 21.05 88 SER A C 1
ATOM 649 O O . SER A 1 88 ? 49.558 30.579 1.099 1.00 25.28 88 SER A O 1
ATOM 654 N N . VAL A 1 89 ? 47.670 29.413 1.285 1.00 19.05 89 VAL A N 1
ATOM 655 C CA . VAL A 1 89 ? 47.697 29.026 -0.141 1.00 17.40 89 VAL A CA 1
ATOM 656 C C . VAL A 1 89 ? 46.796 29.900 -1.000 1.00 18.61 89 VAL A C 1
ATOM 657 O O . VAL A 1 89 ? 46.752 29.724 -2.214 1.00 19.44 89 VAL A O 1
ATOM 661 N N . GLY A 1 90 ? 46.075 30.828 -0.372 1.00 14.65 90 GLY A N 1
ATOM 662 C CA . GLY A 1 90 ? 45.097 31.624 -1.072 1.00 16.08 90 GLY A CA 1
ATOM 663 C C . GLY A 1 90 ? 43.720 31.024 -1.328 1.00 14.35 90 GLY A C 1
ATOM 664 O O . GLY A 1 90 ? 42.976 31.544 -2.153 1.00 11.71 90 GLY A O 1
ATOM 665 N N . ALA A 1 91 ? 43.322 30.010 -0.558 1.00 13.30 91 ALA A N 1
ATOM 666 C CA . ALA A 1 91 ? 42.043 29.360 -0.753 1.00 12.18 91 ALA A CA 1
ATOM 667 C C . ALA A 1 91 ? 41.014 30.186 -0.003 1.00 15.78 91 ALA A C 1
ATOM 668 O O . ALA A 1 91 ? 40.536 29.773 1.064 1.00 11.07 91 ALA A O 1
ATOM 670 N N . GLN A 1 92 ? 40.663 31.350 -0.541 1.00 14.52 92 GLN A N 1
ATOM 671 C CA . GLN A 1 92 ? 39.945 32.346 0.264 1.00 16.53 92 GLN A CA 1
ATOM 672 C C . GLN A 1 92 ? 38.534 31.878 0.648 1.00 14.39 92 GLN A C 1
ATOM 673 O O . GLN A 1 92 ? 38.002 32.261 1.693 1.00 14.22 92 GLN A O 1
ATOM 679 N N . LYS A 1 93 ? 37.895 31.089 -0.194 1.00 16.33 93 LYS A N 1
ATOM 680 C CA . LYS A 1 93 ? 36.493 30.682 0.129 1.00 12.91 93 LYS A CA 1
ATOM 681 C C . LYS A 1 93 ? 36.498 29.675 1.281 1.00 17.00 93 LYS A C 1
ATOM 682 O O . LYS A 1 93 ? 35.659 29.715 2.153 1.00 15.22 93 LYS A O 1
ATOM 688 N N . VAL A 1 94 ? 37.463 28.756 1.284 1.00 13.79 94 VAL A N 1
ATOM 689 C CA . VAL A 1 94 ? 37.572 27.839 2.413 1.00 14.04 94 VAL A CA 1
ATOM 690 C C . VAL A 1 94 ? 37.840 28.711 3.655 1.00 15.05 94 VAL A C 1
ATOM 691 O O . VAL A 1 94 ? 37.252 28.530 4.710 1.00 12.15 94 VAL A O 1
ATOM 695 N N . LYS A 1 95 ? 38.759 29.665 3.520 1.00 15.30 95 LYS A N 1
ATOM 696 C CA . LYS A 1 95 ? 39.084 30.543 4.647 1.00 14.30 95 LYS A CA 1
ATOM 697 C C . LYS A 1 95 ? 37.825 31.259 5.183 1.00 9.97 95 LYS A C 1
ATOM 698 O O . LYS A 1 95 ? 37.614 31.302 6.400 1.00 12.97 95 LYS A O 1
ATOM 704 N N . PHE A 1 96 ? 37.019 31.873 4.316 1.00 13.37 96 PHE A N 1
ATOM 705 C CA . PHE A 1 96 ? 35.866 32.616 4.828 1.00 16.33 96 PHE A CA 1
ATOM 706 C C . PHE A 1 96 ? 34.836 31.723 5.477 1.00 15.19 96 PHE A C 1
ATOM 707 O O . PHE A 1 96 ? 34.245 32.117 6.481 1.00 13.79 96 PHE A O 1
ATOM 715 N N . THR A 1 97 ? 34.686 30.511 4.957 1.00 16.27 97 THR A N 1
ATOM 716 C CA . THR A 1 97 ? 33.740 29.521 5.568 1.00 13.18 97 THR A CA 1
ATOM 717 C C . THR A 1 97 ? 34.209 29.143 6.972 1.00 16.26 97 THR A C 1
ATOM 718 O O . THR A 1 97 ? 33.406 29.107 7.915 1.00 13.17 97 THR A O 1
ATOM 722 N N . CYS A 1 98 ? 35.523 28.916 7.133 1.00 11.22 98 CYS A N 1
ATOM 723 C CA . CYS A 1 98 ? 36.117 28.658 8.491 1.00 13.00 98 CYS A CA 1
ATOM 724 C C . CYS A 1 98 ? 35.862 29.789 9.505 1.00 12.14 98 CYS A C 1
ATOM 725 O O . CYS A 1 98 ? 35.644 29.549 10.697 1.00 14.75 98 CYS A O 1
ATOM 728 N N . MET A 1 99 ? 35.946 31.024 9.025 1.00 15.26 99 MET A N 1
ATOM 729 C CA . MET A 1 99 ? 35.686 32.193 9.844 1.00 16.02 99 MET A CA 1
ATOM 730 C C . MET A 1 99 ? 34.295 32.148 10.434 1.00 19.36 99 MET A C 1
ATOM 731 O O . MET A 1 99 ? 34.097 32.362 11.645 1.00 15.05 99 MET A O 1
ATOM 736 N N . GLN A 1 100 ? 33.329 31.821 9.595 1.00 16.18 100 GLN A N 1
ATOM 737 C CA . GLN A 1 100 ? 31.915 31.826 10.018 1.00 20.68 100 GLN A CA 1
ATOM 738 C C . GLN A 1 100 ? 31.701 30.643 10.975 1.00 18.35 100 GLN A C 1
ATOM 739 O O . GLN A 1 100 ? 30.936 30.687 11.932 1.00 16.70 100 GLN A O 1
ATOM 745 N N . PHE A 1 101 ? 32.448 29.582 10.700 1.00 17.54 101 PHE A N 1
ATOM 746 C CA . PHE A 1 101 ? 32.315 28.284 11.361 1.00 19.00 101 PHE A CA 1
ATOM 747 C C . PHE A 1 101 ? 32.513 28.437 12.865 1.00 15.34 101 PHE A C 1
ATOM 748 O O . PHE A 1 101 ? 31.878 27.717 13.657 1.00 16.07 101 PHE A O 1
ATOM 756 N N . ARG A 1 102 ? 33.359 29.394 13.293 1.00 19.01 102 ARG A N 1
ATOM 757 C CA . ARG A 1 102 ? 33.568 29.651 14.751 1.00 18.73 102 ARG A CA 1
ATOM 758 C C . ARG A 1 102 ? 32.278 29.895 15.548 1.00 20.56 102 ARG A C 1
ATOM 759 O O . ARG A 1 102 ? 32.189 29.583 16.746 1.00 19.55 102 ARG A O 1
ATOM 767 N N . GLN A 1 103 ? 31.329 30.593 14.928 1.00 16.27 103 GLN A N 1
ATOM 768 C CA . GLN A 1 103 ? 30.076 30.927 15.631 1.00 18.08 103 GLN A CA 1
ATOM 769 C C . GLN A 1 103 ? 29.343 29.647 16.119 1.00 13.41 103 GLN A C 1
ATOM 770 O O . GLN A 1 103 ? 28.815 29.635 17.213 1.00 18.09 103 GLN A O 1
ATOM 776 N N . PHE A 1 104 ? 29.306 28.612 15.294 1.00 13.45 104 PHE A N 1
ATOM 777 C CA . PHE A 1 104 ? 28.683 27.320 15.662 1.00 14.43 104 PHE A CA 1
ATOM 778 C C . PHE A 1 104 ? 29.390 26.629 16.805 1.00 16.83 104 PHE A C 1
ATOM 779 O O . PHE A 1 104 ? 28.761 25.912 17.569 1.00 15.11 104 PHE A O 1
ATOM 787 N N . CYS A 1 105 ? 30.708 26.835 16.927 1.00 20.32 105 CYS A N 1
ATOM 788 C CA . CYS A 1 105 ? 31.475 26.349 18.114 1.00 16.17 105 CYS A CA 1
ATOM 789 C C . CYS A 1 105 ? 31.116 27.117 19.349 1.00 19.10 105 CYS A C 1
ATOM 790 O O . CYS A 1 105 ? 30.876 26.525 20.390 1.00 17.43 105 CYS A O 1
ATOM 793 N N . GLN A 1 106 ? 30.995 28.435 19.213 1.00 18.90 106 GLN A N 1
ATOM 794 C CA . GLN A 1 106 ? 30.527 29.261 20.315 1.00 19.95 106 GLN A CA 1
ATOM 795 C C . GLN A 1 106 ? 29.103 28.939 20.735 1.00 19.32 106 GLN A C 1
ATOM 796 O O . GLN A 1 106 ? 28.790 28.968 21.926 1.00 15.92 106 GLN A O 1
ATOM 802 N N . ASP A 1 107 ? 28.228 28.642 19.765 1.00 17.21 107 ASP A N 1
ATOM 803 C CA . ASP A 1 107 ? 26.836 28.245 20.055 1.00 15.26 107 ASP A CA 1
ATOM 804 C C . ASP A 1 107 ? 26.762 26.837 20.591 1.00 17.14 107 ASP A C 1
ATOM 805 O O . ASP A 1 107 ? 25.685 26.369 20.995 1.00 17.44 107 ASP A O 1
ATOM 810 N N . LYS A 1 108 ? 27.883 26.127 20.538 1.00 14.43 108 LYS A N 1
ATOM 811 C CA . LYS A 1 108 ? 27.922 24.726 20.892 1.00 13.42 108 LYS A CA 1
ATOM 812 C C . LYS A 1 108 ? 26.827 23.923 20.153 1.00 16.87 108 LYS A C 1
ATOM 813 O O . LYS A 1 108 ? 26.058 23.186 20.746 1.00 14.37 108 LYS A O 1
ATOM 819 N N . SER A 1 109 ? 26.787 24.096 18.828 1.00 14.14 109 SER A N 1
ATOM 820 C CA . SER A 1 109 ? 25.792 23.464 17.977 1.00 13.60 109 SER A CA 1
ATOM 821 C C . SER A 1 109 ? 26.467 22.419 17.077 1.00 16.23 109 SER A C 1
ATOM 822 O O . SER A 1 109 ? 27.081 22.749 16.079 1.00 11.70 109 SER A O 1
ATOM 825 N N . ARG A 1 110 ? 26.297 21.155 17.399 1.00 16.10 110 ARG A N 1
ATOM 826 C CA . ARG A 1 110 ? 26.845 20.071 16.605 1.00 14.91 110 ARG A CA 1
ATOM 827 C C . ARG A 1 110 ? 26.293 20.165 15.174 1.00 18.75 110 ARG A C 1
ATOM 828 O O . ARG A 1 110 ? 27.038 20.064 14.189 1.00 14.26 110 ARG A O 1
ATOM 836 N N . ASP A 1 111 ? 24.977 20.386 15.063 1.00 16.12 111 ASP A N 1
ATOM 837 C CA . ASP A 1 111 ? 24.334 20.454 13.751 1.00 16.23 111 ASP A CA 1
ATOM 838 C C . ASP A 1 111 ? 24.768 21.634 12.945 1.00 13.45 111 ASP A C 1
ATOM 839 O O . ASP A 1 111 ? 24.947 21.503 11.754 1.00 16.14 111 ASP A O 1
ATOM 844 N N . GLY A 1 112 ? 25.030 22.777 13.574 1.00 11.27 112 GLY A N 1
ATOM 845 C CA . GLY A 1 112 ? 25.562 23.927 12.856 1.00 11.47 112 GLY A CA 1
ATOM 846 C C . GLY A 1 112 ? 27.000 23.651 12.331 1.00 13.03 112 GLY A C 1
ATOM 847 O O . GLY A 1 112 ? 27.336 24.011 11.221 1.00 11.67 112 GLY A O 1
ATOM 848 N N . CYS A 1 113 ? 27.842 23.055 13.172 1.00 10.71 113 CYS A N 1
ATOM 849 C CA . CYS A 1 113 ? 29.217 22.636 12.808 1.00 11.81 113 CYS A CA 1
ATOM 850 C C . CYS A 1 113 ? 29.144 21.650 11.636 1.00 13.28 113 CYS A C 1
ATOM 851 O O . CYS A 1 113 ? 29.907 21.798 10.679 1.00 12.95 113 CYS A O 1
ATOM 854 N N . LEU A 1 114 ? 28.209 20.691 11.690 1.00 12.93 114 LEU A N 1
ATOM 855 C CA . LEU A 1 114 ? 28.043 19.715 10.611 1.00 13.98 114 LEU A CA 1
ATOM 856 C C . LEU A 1 114 ? 27.649 20.371 9.313 1.00 16.01 114 LEU A C 1
ATOM 857 O O . LEU A 1 114 ? 28.180 20.025 8.255 1.00 16.79 114 LEU A O 1
ATOM 862 N N . MET A 1 115 ? 26.766 21.356 9.377 1.00 11.54 115 MET A N 1
ATOM 863 C CA . MET A 1 115 ? 26.307 22.073 8.165 1.00 13.84 115 MET A CA 1
ATOM 864 C C . MET A 1 115 ? 27.409 22.976 7.664 1.00 14.44 115 MET A C 1
ATOM 865 O O . MET A 1 115 ? 27.632 23.065 6.446 1.00 12.48 115 MET A O 1
ATOM 870 N N . ALA A 1 116 ? 28.174 23.558 8.584 1.00 11.70 116 ALA A 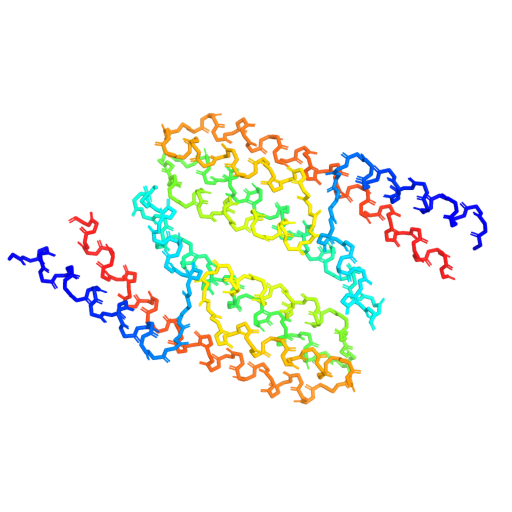N 1
ATOM 871 C CA . ALA A 1 116 ? 29.343 24.370 8.180 1.00 12.02 116 ALA A CA 1
ATOM 872 C C . ALA A 1 116 ? 30.457 23.514 7.510 1.00 13.50 116 ALA A C 1
ATOM 873 O O . ALA A 1 116 ? 31.080 23.937 6.530 1.00 11.27 116 ALA A O 1
ATOM 875 N N . LEU A 1 117 ? 30.676 22.310 8.058 1.00 12.12 117 LEU A N 1
ATOM 876 C CA . LEU A 1 117 ? 31.687 21.409 7.520 1.00 11.94 117 LEU A CA 1
ATOM 877 C C . LEU A 1 117 ? 31.304 20.943 6.127 1.00 11.31 117 LEU A C 1
ATOM 878 O O . LEU A 1 117 ? 32.186 20.815 5.251 1.00 8.74 117 LEU A O 1
ATOM 883 N N . ALA A 1 118 ? 29.999 20.744 5.888 1.00 9.20 118 ALA A N 1
ATOM 884 C CA . ALA A 1 118 ? 29.576 20.418 4.522 1.00 11.11 118 ALA A CA 1
ATOM 885 C C . ALA A 1 118 ? 29.935 21.547 3.535 1.00 10.51 118 ALA A C 1
ATOM 886 O O . ALA A 1 118 ? 30.369 21.276 2.409 1.00 9.97 118 ALA A O 1
ATOM 888 N N . VAL A 1 119 ? 29.753 22.817 3.939 1.00 12.37 119 VAL A N 1
ATOM 889 C CA . VAL A 1 119 ? 30.155 23.946 3.083 1.00 12.78 119 VAL A CA 1
ATOM 890 C C . VAL A 1 119 ? 31.706 23.948 2.915 1.00 7.98 119 VAL A C 1
ATOM 891 O O . VAL A 1 119 ? 32.244 24.279 1.819 1.00 13.17 119 VAL A O 1
ATOM 895 N N . VAL A 1 120 ? 32.419 23.645 3.997 1.00 9.16 120 VAL A N 1
ATOM 896 C CA . VAL A 1 120 ? 33.891 23.537 3.887 1.00 10.44 120 VAL A CA 1
ATOM 897 C C . VAL A 1 120 ? 34.240 22.512 2.794 1.00 12.16 120 VAL A C 1
ATOM 898 O O . VAL A 1 120 ? 35.099 22.742 1.910 1.00 11.73 120 VAL A O 1
ATOM 902 N N . ARG A 1 121 ? 33.533 21.393 2.793 1.00 12.49 121 ARG A N 1
ATOM 903 C CA . ARG A 1 121 ? 33.830 20.373 1.805 1.00 11.57 121 ARG A CA 1
ATOM 904 C C . ARG A 1 121 ? 33.504 20.918 0.421 1.00 12.67 121 ARG A C 1
ATOM 905 O O . ARG A 1 121 ? 34.311 20.766 -0.508 1.00 14.60 121 ARG A O 1
ATOM 913 N N . ASN A 1 122 ? 32.346 21.595 0.284 1.00 10.33 122 ASN A N 1
ATOM 914 C CA . ASN A 1 122 ? 31.949 22.161 -1.054 1.00 7.51 122 ASN A CA 1
ATOM 915 C C . ASN A 1 122 ? 33.081 23.048 -1.604 1.00 11.80 122 ASN A C 1
ATOM 916 O O . ASN A 1 122 ? 33.527 22.864 -2.747 1.00 12.64 122 ASN A O 1
ATOM 921 N N . ASP A 1 123 ? 33.540 23.995 -0.787 1.00 12.36 123 ASP A N 1
ATOM 922 C CA . ASP A 1 123 ? 34.589 24.949 -1.220 1.00 15.47 123 ASP A CA 1
ATOM 923 C C . ASP A 1 123 ? 35.937 24.258 -1.428 1.00 14.73 123 ASP A C 1
ATOM 924 O O . ASP A 1 123 ? 36.650 24.578 -2.363 1.00 14.56 123 ASP A O 1
ATOM 929 N N . PHE A 1 124 ? 36.268 23.291 -0.563 1.00 12.52 124 PHE A N 1
ATOM 930 C CA . PHE A 1 124 ? 37.520 22.542 -0.722 1.00 13.23 124 PHE A CA 1
ATOM 931 C C . PHE A 1 124 ? 37.496 21.725 -2.019 1.00 11.45 124 PHE A C 1
ATOM 932 O O . PHE A 1 124 ? 38.489 21.679 -2.762 1.00 11.93 124 PHE A O 1
ATOM 940 N N . TYR A 1 125 ? 36.396 21.026 -2.281 1.00 10.19 125 TYR A N 1
ATOM 941 C CA . TYR A 1 125 ? 36.350 20.198 -3.500 1.00 8.57 125 TYR A CA 1
ATOM 942 C C . TYR A 1 125 ? 36.337 21.000 -4.788 1.00 11.00 125 TYR A C 1
ATOM 943 O O . TYR A 1 125 ? 36.844 20.504 -5.815 1.00 9.23 125 TYR A O 1
ATOM 952 N N . ASP A 1 126 ? 35.696 22.175 -4.777 1.00 12.64 126 ASP A N 1
ATOM 953 C CA . ASP A 1 126 ? 35.757 23.082 -5.948 1.00 12.65 126 ASP A CA 1
ATOM 954 C C . ASP A 1 126 ? 37.193 23.454 -6.214 1.00 12.56 126 ASP A C 1
ATOM 955 O O . ASP A 1 126 ? 37.634 23.426 -7.357 1.00 11.86 126 ASP A O 1
ATOM 960 N N . LEU A 1 127 ? 37.915 23.880 -5.179 1.00 11.29 127 LEU A N 1
ATOM 961 C CA . LEU A 1 127 ? 39.304 24.261 -5.437 1.00 14.58 127 LEU A CA 1
ATOM 962 C C . LEU A 1 127 ? 40.184 23.023 -5.714 1.00 13.04 127 LEU A C 1
ATOM 963 O O . LEU A 1 127 ? 41.104 23.065 -6.554 1.00 10.76 127 LEU A O 1
ATOM 968 N N . ARG A 1 128 ? 39.950 21.920 -4.992 1.00 9.01 128 ARG A N 1
ATOM 969 C CA . ARG A 1 128 ? 40.775 20.701 -5.229 1.00 12.68 128 ARG A CA 1
ATOM 970 C C . ARG A 1 128 ? 40.695 20.265 -6.704 1.00 12.63 128 ARG A C 1
ATOM 971 O O . ARG A 1 128 ? 41.672 19.808 -7.321 1.00 12.97 128 ARG A O 1
ATOM 979 N N . ASN A 1 129 ? 39.505 20.416 -7.280 1.00 10.64 129 ASN A N 1
ATOM 980 C CA . ASN A 1 129 ? 39.307 20.079 -8.681 1.00 10.87 129 ASN A CA 1
ATOM 981 C C . ASN A 1 129 ? 40.314 20.850 -9.545 1.00 12.52 129 ASN A C 1
ATOM 982 O O . ASN A 1 129 ? 41.013 20.283 -10.397 1.00 12.48 129 ASN A O 1
ATOM 987 N N . LYS A 1 130 ? 40.349 22.153 -9.366 1.00 13.34 130 LYS A N 1
ATOM 988 C CA . LYS A 1 130 ? 41.226 23.006 -10.219 1.00 11.05 130 LYS A CA 1
ATOM 989 C C . LYS A 1 130 ? 42.699 22.708 -9.918 1.00 14.02 130 LYS A C 1
ATOM 990 O O . LYS A 1 130 ? 43.518 22.608 -10.834 1.00 12.12 130 LYS A O 1
ATOM 996 N N . PHE A 1 131 ? 43.036 22.533 -8.630 1.00 12.97 131 PHE A N 1
ATOM 997 C CA . PHE A 1 131 ? 44.406 22.146 -8.244 1.00 14.59 131 PHE A CA 1
ATOM 998 C C . PHE A 1 131 ? 44.854 20.864 -8.869 1.00 13.32 131 PHE A C 1
ATOM 999 O O . PHE A 1 131 ? 45.970 20.784 -9.271 1.00 13.21 131 PHE A O 1
ATOM 1007 N N . GLN A 1 132 ? 44.004 19.855 -8.936 1.00 12.20 132 GLN A N 1
ATOM 1008 C CA . GLN A 1 132 ? 44.413 18.582 -9.488 1.00 12.84 132 GLN A CA 1
ATOM 1009 C C . GLN A 1 132 ? 44.691 18.690 -11.000 1.00 13.42 132 GLN A C 1
ATOM 1010 O O . GLN A 1 132 ? 45.665 18.167 -11.497 1.00 13.96 132 GLN A O 1
ATOM 1016 N N . THR A 1 133 ? 43.826 19.391 -11.708 1.00 11.74 133 THR A N 1
ATOM 1017 C CA . THR A 1 133 ? 44.055 19.720 -13.138 1.00 13.16 133 THR A CA 1
ATOM 1018 C C . THR A 1 133 ? 45.381 20.516 -13.302 1.00 14.00 133 THR A C 1
ATOM 1019 O O . THR A 1 133 ? 46.175 20.220 -14.200 1.00 15.54 133 THR A O 1
ATOM 1023 N N . MET A 1 134 ? 45.617 21.504 -12.443 1.00 15.92 134 MET A N 1
ATOM 1024 C CA . MET A 1 134 ? 46.880 22.294 -12.459 1.00 14.99 134 MET A CA 1
ATOM 1025 C C . MET A 1 134 ? 48.078 21.376 -12.313 1.00 18.02 134 MET A C 1
ATOM 1026 O O . MET A 1 134 ? 49.058 21.489 -13.074 1.00 20.07 134 MET A O 1
ATOM 1031 N N . LEU A 1 135 ? 48.010 20.467 -11.346 1.00 13.46 135 LEU A N 1
ATOM 1032 C CA . LEU A 1 135 ? 49.143 19.522 -11.052 1.00 18.05 135 LEU A CA 1
ATOM 1033 C C . LEU A 1 135 ? 49.514 18.650 -12.251 1.00 21.61 135 LEU A C 1
ATOM 1034 O O . LEU A 1 135 ? 50.714 18.403 -12.537 1.00 19.29 135 LEU A O 1
ATOM 1039 N N . GLN A 1 136 ? 48.479 18.134 -12.902 1.00 21.53 136 GLN A N 1
ATOM 1040 C CA . GLN A 1 136 ? 48.624 17.330 -14.099 1.00 26.68 136 GLN A CA 1
ATOM 1041 C C . GLN A 1 136 ? 49.279 18.179 -15.191 1.00 26.02 136 GLN A C 1
ATOM 1042 O O . GLN A 1 136 ? 50.274 17.746 -15.805 1.00 26.61 136 GLN A O 1
ATOM 1048 N N . LEU A 1 137 ? 48.777 19.397 -15.417 1.00 22.40 137 LEU A N 1
ATOM 1049 C CA . LEU A 1 137 ? 49.447 20.320 -16.367 1.00 23.43 137 LEU A CA 1
ATOM 1050 C C . LEU A 1 137 ? 50.882 20.661 -15.981 1.00 25.34 137 LEU A C 1
ATOM 1051 O O . LEU A 1 137 ? 51.775 20.614 -16.838 1.00 27.50 137 LEU A O 1
ATOM 1056 N N . GLU A 1 138 ? 51.117 21.020 -14.715 1.00 24.23 138 GLU A N 1
ATOM 1057 C CA . GLU A 1 138 ? 52.466 21.310 -14.227 1.00 23.27 138 GLU A CA 1
ATOM 1058 C C . GLU A 1 138 ? 53.388 20.093 -14.493 1.00 30.05 138 GLU A C 1
ATOM 1059 O O . GLU A 1 138 ? 54.495 20.254 -15.047 1.00 30.50 138 GLU A O 1
ATOM 1065 N N . GLN A 1 139 ? 52.924 18.888 -14.157 1.00 31.03 139 GLN A N 1
ATOM 1066 C CA . GLN A 1 139 ? 53.687 17.644 -14.424 1.00 38.46 139 GLN A CA 1
ATOM 1067 C C . GLN A 1 139 ? 54.157 17.547 -15.880 1.00 36.72 139 GLN A C 1
ATOM 1068 O O . GLN A 1 139 ? 55.339 17.314 -16.150 1.00 36.96 139 GLN A O 1
ATOM 1074 N N . GLN A 1 140 ? 53.246 17.761 -16.811 1.00 36.61 140 GLN A N 1
ATOM 1075 C CA . GLN A 1 140 ? 53.587 17.697 -18.232 1.00 38.86 140 GLN A CA 1
ATOM 1076 C C . GLN A 1 140 ? 54.574 18.814 -18.648 1.00 40.28 140 GLN A C 1
ATOM 1077 O O . GLN A 1 140 ? 55.480 18.604 -19.464 1.00 3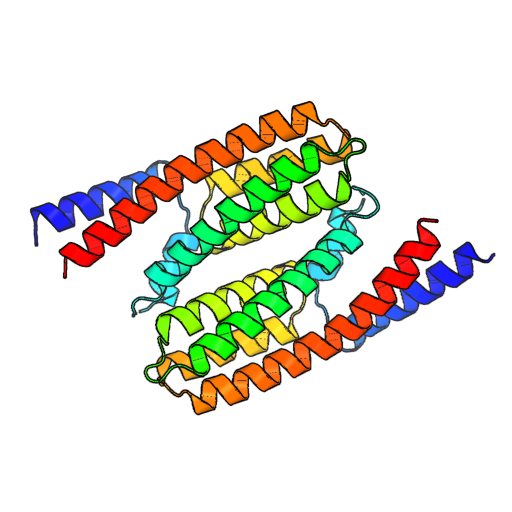7.78 140 GLN A O 1
ATOM 1083 N N . ILE A 1 141 ? 54.403 20.003 -18.081 1.00 42.53 141 ILE A N 1
ATOM 1084 C CA . ILE A 1 141 ? 55.273 21.111 -18.447 1.00 43.88 141 ILE A CA 1
ATOM 1085 C C . ILE A 1 141 ? 56.708 20.842 -17.950 1.00 49.24 141 ILE A C 1
ATOM 1086 O O . ILE A 1 141 ? 57.684 21.025 -18.710 1.00 49.38 141 ILE A O 1
ATOM 1091 N N . GLN A 1 142 ? 56.818 20.380 -16.698 1.00 51.41 142 GLN A N 1
ATOM 1092 C CA . GLN A 1 142 ? 58.099 20.050 -16.075 1.00 57.04 142 GLN A CA 1
ATOM 1093 C C . GLN A 1 142 ? 58.812 18.865 -16.772 1.00 56.77 142 GLN A C 1
ATOM 1094 O O . GLN A 1 142 ? 60.040 18.811 -16.755 1.00 59.91 142 GLN A O 1
ATOM 1100 N N . ALA A 1 143 ? 58.056 17.960 -17.413 1.00 58.33 143 ALA A N 1
ATOM 1101 C CA . ALA A 1 143 ? 58.623 16.856 -18.225 1.00 58.61 143 ALA A CA 1
ATOM 1102 C C . ALA A 1 143 ? 59.548 17.366 -19.337 1.00 60.63 143 ALA A C 1
ATOM 1103 O O . ALA A 1 143 ? 59.094 17.772 -20.415 1.00 63.94 143 ALA A O 1
ATOM 1105 N N . ALA B 1 3 ? 45.722 30.681 42.642 1.00 37.33 3 ALA B N 1
ATOM 1106 C CA . ALA B 1 3 ? 46.148 31.974 43.310 1.00 40.64 3 ALA B CA 1
ATOM 1107 C C . ALA B 1 3 ? 47.629 32.384 43.134 1.00 35.43 3 ALA B C 1
ATOM 1108 O O . ALA B 1 3 ? 48.215 32.063 42.107 1.00 34.96 3 ALA B O 1
ATOM 1110 N N . ALA B 1 4 ? 48.210 33.062 44.141 1.00 35.16 4 ALA B N 1
ATOM 1111 C CA . ALA B 1 4 ? 49.428 33.909 43.984 1.00 32.03 4 ALA B CA 1
ATOM 1112 C C . ALA B 1 4 ? 50.704 33.238 43.455 1.00 31.46 4 ALA B C 1
ATOM 1113 O O . ALA B 1 4 ? 51.304 33.749 42.510 1.00 33.35 4 ALA B O 1
ATOM 1115 N N . ALA B 1 5 ? 51.146 32.151 44.079 1.00 27.64 5 ALA B N 1
ATOM 1116 C CA . ALA B 1 5 ? 52.345 31.465 43.644 1.00 26.96 5 ALA B CA 1
ATOM 1117 C C . ALA B 1 5 ? 52.247 30.992 42.155 1.00 27.92 5 ALA B C 1
ATOM 1118 O O . ALA B 1 5 ? 53.163 31.225 41.379 1.00 26.21 5 ALA B O 1
ATOM 1120 N N . LEU B 1 6 ? 51.147 30.323 41.804 1.00 24.62 6 LEU B N 1
ATOM 1121 C CA . LEU B 1 6 ? 50.881 29.873 40.434 1.00 26.21 6 LEU B CA 1
ATOM 1122 C C . LEU B 1 6 ? 50.819 31.048 39.453 1.00 28.48 6 LEU B C 1
ATOM 1123 O O . LEU B 1 6 ? 51.502 31.043 38.420 1.00 26.53 6 LEU B O 1
ATOM 1128 N N . ARG B 1 7 ? 50.026 32.067 39.795 1.00 28.12 7 ARG B N 1
ATOM 1129 C CA . ARG B 1 7 ? 49.842 33.221 38.919 1.00 30.12 7 ARG B CA 1
ATOM 1130 C C . ARG B 1 7 ? 51.157 33.930 38.675 1.00 30.86 7 ARG B C 1
ATOM 1131 O O . ARG B 1 7 ? 51.428 34.329 37.542 1.00 30.46 7 ARG B O 1
ATOM 1139 N N . ASP B 1 8 ? 51.982 34.102 39.721 1.00 30.36 8 ASP B N 1
ATOM 1140 C CA . ASP B 1 8 ? 53.307 34.692 39.542 1.00 30.10 8 ASP B CA 1
ATOM 1141 C C . ASP B 1 8 ? 54.181 33.799 38.653 1.00 31.41 8 ASP B C 1
ATOM 1142 O O . ASP B 1 8 ? 54.916 34.312 37.800 1.00 29.20 8 ASP B O 1
ATOM 1147 N N . GLN B 1 9 ? 54.141 32.483 38.874 1.00 26.21 9 GLN B N 1
ATOM 1148 C CA . GLN B 1 9 ? 54.834 31.541 37.974 1.00 27.70 9 GLN B CA 1
ATOM 1149 C C . GLN B 1 9 ? 54.385 31.739 36.507 1.00 23.90 9 GLN B C 1
ATOM 1150 O O . GLN B 1 9 ? 55.246 31.819 35.620 1.00 27.21 9 GLN B O 1
ATOM 1156 N N . LEU B 1 10 ? 53.076 31.839 36.264 1.00 24.44 10 LEU B N 1
ATOM 1157 C CA . LEU B 1 10 ? 52.549 32.034 34.903 1.00 21.68 10 LEU B CA 1
ATOM 1158 C C . LEU B 1 10 ? 52.925 33.436 34.324 1.00 26.05 10 LEU B C 1
ATOM 1159 O O . LEU B 1 10 ? 53.419 33.574 33.204 1.00 22.75 10 LEU B O 1
ATOM 1164 N N . THR B 1 11 ? 52.695 34.474 35.108 1.00 22.97 11 THR B N 1
ATOM 1165 C CA . THR B 1 11 ? 53.084 35.820 34.725 1.00 26.12 11 THR B CA 1
ATOM 1166 C C . THR B 1 11 ? 54.560 35.882 34.312 1.00 25.52 11 THR B C 1
ATOM 1167 O O . THR B 1 11 ? 54.876 36.446 33.258 1.00 28.23 11 THR B O 1
ATOM 1171 N N . ALA B 1 12 ? 55.443 35.326 35.145 1.00 25.43 12 ALA B N 1
ATOM 1172 C CA . ALA B 1 12 ? 56.861 35.232 34.865 1.00 24.15 12 ALA B CA 1
ATOM 1173 C C . ALA B 1 12 ? 57.201 34.414 33.585 1.00 26.52 12 ALA B C 1
ATOM 1174 O O . ALA B 1 12 ? 58.075 34.823 32.791 1.00 26.18 12 ALA B O 1
ATOM 1176 N N . LEU B 1 13 ? 56.531 33.263 33.397 1.00 23.12 13 LEU B N 1
ATOM 1177 C CA . LEU B 1 13 ? 56.733 32.448 32.215 1.00 22.94 13 LEU B CA 1
ATOM 1178 C C . LEU B 1 13 ? 56.433 33.236 30.930 1.00 22.02 13 LEU B C 1
ATOM 1179 O O . LEU B 1 13 ? 57.254 33.246 30.018 1.00 23.92 13 LEU B O 1
ATOM 1184 N N . LEU B 1 14 ? 55.228 33.808 30.858 1.00 19.97 14 LEU B N 1
ATOM 1185 C CA . LEU B 1 14 ? 54.745 34.498 29.676 1.00 25.11 14 LEU B CA 1
ATOM 1186 C C . LEU B 1 14 ? 55.538 35.726 29.394 1.00 26.59 14 LEU B C 1
ATOM 1187 O O . LEU B 1 14 ? 55.847 36.016 28.242 1.00 25.12 14 LEU B O 1
ATOM 1192 N N . SER B 1 15 ? 55.830 36.480 30.445 1.00 26.04 15 SER B N 1
ATOM 1193 C CA . SER B 1 15 ? 56.555 37.728 30.290 1.00 29.54 15 SER B CA 1
ATOM 1194 C C . SER B 1 15 ? 57.868 37.396 29.656 1.00 27.99 15 SER B C 1
ATOM 1195 O O . SER B 1 15 ? 58.297 38.083 28.711 1.00 28.45 15 SER B O 1
ATOM 1198 N N . SER B 1 16 ? 58.488 36.330 30.153 1.00 27.04 16 SER B N 1
ATOM 1199 C CA . SER B 1 16 ? 59.714 35.818 29.572 1.00 23.77 16 SER B CA 1
ATOM 1200 C C . SER B 1 16 ? 59.605 35.250 28.123 1.00 26.77 16 SER B C 1
ATOM 1201 O O . SER B 1 16 ? 60.548 35.391 27.339 1.00 25.80 16 SER B O 1
ATOM 1204 N N . MET B 1 17 ? 58.510 34.548 27.783 1.00 19.24 17 MET B N 1
ATOM 1205 C CA . MET B 1 17 ? 58.342 34.048 26.401 1.00 22.05 17 MET B CA 1
ATOM 1206 C C . MET B 1 17 ? 58.213 35.238 25.439 1.00 20.13 17 MET B C 1
ATOM 1207 O O . MET B 1 17 ? 58.700 35.209 24.310 1.00 20.48 17 MET B O 1
ATOM 1212 N N . PHE B 1 18 ? 57.549 36.300 25.883 1.00 22.69 18 PHE B N 1
ATOM 1213 C CA . PHE B 1 18 ? 57.406 37.500 25.020 1.00 22.93 18 PHE B CA 1
ATOM 1214 C C . PHE B 1 18 ? 58.693 38.320 24.959 1.00 24.71 18 PHE B C 1
ATOM 1215 O O . PHE B 1 18 ? 59.087 38.834 23.881 1.00 22.89 18 PHE B O 1
ATOM 1223 N N . SER B 1 19 ? 59.322 38.478 26.126 1.00 24.36 19 SER B N 1
ATOM 1224 C CA . SER B 1 19 ? 60.466 39.385 26.279 1.00 27.58 19 SER B CA 1
ATOM 1225 C C . SER B 1 19 ? 61.626 38.756 25.534 1.00 25.55 19 SER B C 1
ATOM 1226 O O . SER B 1 19 ? 62.437 39.460 24.970 1.00 29.80 19 SER B O 1
ATOM 1229 N N . GLN B 1 20 ? 61.666 37.430 25.488 1.00 25.00 20 GLN B N 1
ATOM 1230 C CA . GLN B 1 20 ? 62.746 36.738 24.775 1.00 23.64 20 GLN B CA 1
ATOM 1231 C C . GLN B 1 20 ? 62.382 36.305 23.339 1.00 22.57 20 GLN B C 1
ATOM 1232 O O . GLN B 1 20 ? 63.158 35.615 22.693 1.00 22.91 20 GLN B O 1
ATOM 1238 N N . GLY B 1 21 ? 61.209 36.725 22.858 1.00 24.07 21 GLY B N 1
ATOM 1239 C CA . GLY B 1 21 ? 60.826 36.490 21.465 1.00 22.14 21 GLY B CA 1
ATOM 1240 C C . GLY B 1 21 ? 60.447 35.081 21.071 1.00 23.93 21 GLY B C 1
ATOM 1241 O O . GLY B 1 21 ? 60.421 34.773 19.879 1.00 21.82 21 GLY B O 1
ATOM 1242 N N . LEU B 1 22 ? 60.136 34.213 22.046 1.00 22.72 22 LEU B N 1
ATOM 1243 C CA . LEU B 1 22 ? 59.617 32.875 21.727 1.00 19.61 22 LEU B CA 1
ATOM 1244 C C . LEU B 1 22 ? 58.261 33.039 21.074 1.00 15.40 22 LEU B C 1
ATOM 1245 O O . LEU B 1 22 ? 57.924 32.272 20.156 1.00 16.86 22 LEU B O 1
ATOM 1250 N N . VAL B 1 23 ? 57.483 34.022 21.538 1.00 15.79 23 VAL B N 1
ATOM 1251 C CA . VAL B 1 23 ? 56.144 34.293 20.978 1.00 16.02 23 VAL B CA 1
ATOM 1252 C C . VAL B 1 23 ? 56.009 35.768 20.635 1.00 22.89 23 VAL B C 1
ATOM 1253 O O . VAL B 1 23 ? 56.658 36.608 21.235 1.00 18.75 23 VAL B O 1
ATOM 1257 N N . ASP B 1 24 ? 55.147 36.082 19.678 1.00 24.06 24 ASP B N 1
ATOM 1258 C CA . ASP B 1 24 ? 55.011 37.488 19.286 1.00 23.39 24 ASP B CA 1
ATOM 1259 C C . ASP B 1 24 ? 53.566 37.901 19.405 1.00 22.48 24 ASP B C 1
ATOM 1260 O O . ASP B 1 24 ? 52.750 37.156 19.971 1.00 17.86 24 ASP B O 1
ATOM 1265 N N . GLU B 1 25 ? 53.233 39.076 18.848 1.00 19.25 25 GLU B N 1
ATOM 1266 C CA . GLU B 1 25 ? 51.877 39.601 18.921 1.00 23.20 25 GLU B CA 1
ATOM 1267 C C . GLU B 1 25 ? 50.798 38.660 18.366 1.00 25.10 25 GLU B C 1
ATOM 1268 O O . GLU B 1 25 ? 49.650 38.721 18.825 1.00 25.10 25 GLU B O 1
ATOM 1274 N N . GLN B 1 26 ? 51.167 37.752 17.438 1.00 24.21 26 GLN B N 1
ATOM 1275 C CA . GLN B 1 26 ? 50.188 36.782 16.924 1.00 25.76 26 GLN B CA 1
ATOM 1276 C C . GLN B 1 26 ? 49.750 35.797 17.982 1.00 22.55 26 GLN B C 1
ATOM 1277 O O . GLN B 1 26 ? 48.622 35.311 17.950 1.00 23.52 26 GLN B O 1
ATOM 1283 N N . PHE B 1 27 ? 50.641 35.479 18.909 1.00 21.55 27 PHE B N 1
ATOM 1284 C CA . PHE B 1 27 ? 50.218 34.699 20.071 1.00 21.80 27 PHE B CA 1
ATOM 1285 C C . PHE B 1 27 ? 49.244 35.498 20.980 1.00 22.36 27 PHE B C 1
ATOM 1286 O O . PHE B 1 27 ? 48.200 34.984 21.509 1.00 19.46 27 PHE B O 1
ATOM 1294 N N . GLN B 1 28 ? 49.569 36.768 21.165 1.00 24.65 28 GLN B N 1
ATOM 1295 C CA . GLN B 1 28 ? 48.717 37.636 21.952 1.00 31.03 28 GLN B CA 1
ATOM 1296 C C . GLN B 1 28 ? 47.343 37.720 21.331 1.00 28.94 28 GLN B C 1
ATOM 1297 O O . GLN B 1 28 ? 46.353 37.720 22.054 1.00 32.26 28 GLN B O 1
ATOM 1303 N N . GLN B 1 29 ? 47.282 37.781 20.002 1.00 32.18 29 GLN B N 1
ATOM 1304 C CA . GLN B 1 29 ? 45.993 37.775 19.286 1.00 37.03 29 GLN B CA 1
ATOM 1305 C C . GLN B 1 29 ? 45.209 36.501 19.552 1.00 35.70 29 GLN B C 1
ATOM 1306 O O . GLN B 1 29 ? 43.977 36.517 19.673 1.00 37.74 29 GLN B O 1
ATOM 1312 N N . LEU B 1 30 ? 45.912 35.380 19.623 1.00 32.27 30 LEU B N 1
ATOM 1313 C CA . LEU B 1 30 ? 45.256 34.123 19.873 1.00 30.34 30 LEU B CA 1
ATOM 1314 C C . LEU B 1 30 ? 44.613 34.148 21.251 1.00 29.80 30 LEU B C 1
ATOM 1315 O O . LEU B 1 30 ? 43.462 33.712 21.447 1.00 32.97 30 LEU B O 1
ATOM 1320 N N . GLN B 1 31 ? 45.341 34.653 22.232 1.00 31.67 31 GLN B N 1
ATOM 1321 C CA . GLN B 1 31 ? 44.776 34.805 23.569 1.00 37.52 31 GLN B CA 1
ATOM 1322 C C . GLN B 1 31 ? 43.506 35.669 23.527 1.00 39.46 31 GLN B C 1
ATOM 1323 O O . GLN B 1 31 ? 42.654 35.555 24.423 1.00 42.42 31 GLN B O 1
ATOM 1329 N N . MET B 1 32 ? 43.382 36.528 22.510 1.00 39.90 32 MET B N 1
ATOM 1330 C CA . MET B 1 32 ? 42.190 37.388 22.376 1.00 48.17 32 MET B CA 1
ATOM 1331 C C . MET B 1 32 ? 41.093 36.845 21.424 1.00 44.34 32 MET B C 1
ATOM 1332 O O . MET B 1 32 ? 39.926 37.080 21.655 1.00 44.20 32 MET B O 1
ATOM 1337 N N . LEU B 1 33 ? 41.481 36.108 20.383 1.00 42.86 33 LEU B N 1
ATOM 1338 C CA . LEU B 1 33 ? 40.549 35.323 19.558 1.00 43.92 33 LEU B CA 1
ATOM 1339 C C . LEU B 1 33 ? 39.681 34.510 20.498 1.00 44.87 33 LEU B C 1
ATOM 1340 O O . LEU B 1 33 ? 38.492 34.227 20.209 1.00 44.22 33 LEU B O 1
ATOM 1345 N N . GLN B 1 34 ? 40.299 34.144 21.625 1.00 44.08 34 GLN B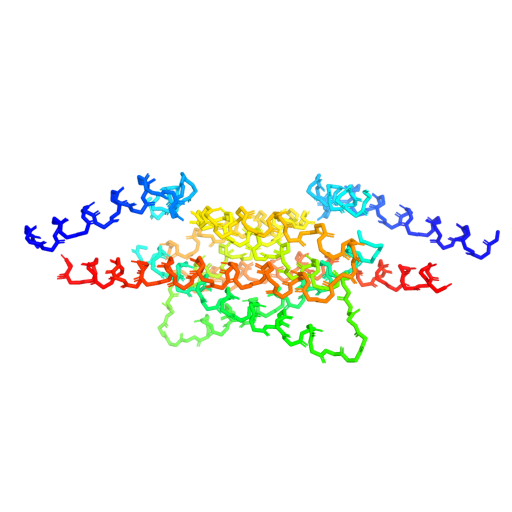 N 1
ATOM 1346 C CA . GLN B 1 34 ? 39.677 33.272 22.589 1.00 45.38 34 GLN B CA 1
ATOM 1347 C C . GLN B 1 34 ? 38.594 34.059 23.278 1.00 48.15 34 GLN B C 1
ATOM 1348 O O . GLN B 1 34 ? 37.518 33.512 23.589 1.00 50.55 34 GLN B O 1
ATOM 1354 N N . ASP B 1 35 ? 38.887 35.347 23.483 1.00 50.95 35 ASP B N 1
ATOM 1355 C CA . ASP B 1 35 ? 37.976 36.271 24.141 1.00 52.97 35 ASP B CA 1
ATOM 1356 C C . ASP B 1 35 ? 36.839 36.801 23.269 1.00 53.86 35 ASP B C 1
ATOM 1357 O O . ASP B 1 35 ? 35.669 36.672 23.653 1.00 54.48 35 ASP B O 1
ATOM 1362 N N . PRO B 1 40 ? 37.094 28.628 24.934 1.00 41.52 40 PRO B N 1
ATOM 1363 C CA . PRO B 1 40 ? 37.689 29.012 26.244 1.00 43.14 40 PRO B CA 1
ATOM 1364 C C . PRO B 1 40 ? 38.846 28.075 26.635 1.00 39.46 40 PRO B C 1
ATOM 1365 O O . PRO B 1 40 ? 39.732 28.456 27.419 1.00 39.72 40 PRO B O 1
ATOM 1369 N N . GLY B 1 41 ? 38.821 26.866 26.076 1.00 34.16 41 GLY B N 1
ATOM 1370 C CA . GLY B 1 41 ? 40.005 25.997 26.004 1.00 27.53 41 GLY B CA 1
ATOM 1371 C C . GLY B 1 41 ? 40.576 26.185 24.599 1.00 22.77 41 GLY B C 1
ATOM 1372 O O . GLY B 1 41 ? 41.352 25.382 24.140 1.00 20.26 41 GLY B O 1
ATOM 1373 N N . PHE B 1 42 ? 40.185 27.258 23.917 1.00 20.62 42 PHE B N 1
ATOM 1374 C CA . PHE B 1 42 ? 40.603 27.492 22.512 1.00 21.82 42 PHE B CA 1
ATOM 1375 C C . PHE B 1 42 ? 42.132 27.480 22.359 1.00 20.13 42 PHE B C 1
ATOM 1376 O O . PHE B 1 42 ? 42.671 26.760 21.490 1.00 16.36 42 PHE B O 1
ATOM 1384 N N . VAL B 1 43 ? 42.814 28.237 23.230 1.00 16.39 43 VAL B N 1
ATOM 1385 C CA . VAL B 1 43 ? 44.258 28.514 23.056 1.00 17.65 43 VAL B CA 1
ATOM 1386 C C . VAL B 1 43 ? 44.942 27.213 23.341 1.00 14.51 43 VAL B C 1
ATOM 1387 O O . VAL B 1 43 ? 45.806 26.800 22.597 1.00 14.47 43 VAL B O 1
ATOM 1391 N N . SER B 1 44 ? 44.479 26.519 24.391 1.00 13.85 44 SER B N 1
ATOM 1392 C CA . SER B 1 44 ? 45.067 25.266 24.756 1.00 15.02 44 SER B CA 1
ATOM 1393 C C . SER B 1 44 ? 44.970 24.252 23.624 1.00 15.64 44 SER B C 1
ATOM 1394 O O . SER B 1 44 ? 45.925 23.535 23.311 1.00 16.07 44 SER B O 1
ATOM 1397 N N . GLU B 1 45 ? 43.785 24.139 23.018 1.00 16.11 45 GLU B N 1
ATOM 1398 C CA . GLU B 1 45 ? 43.675 23.244 21.847 1.00 15.88 45 GLU B CA 1
ATOM 1399 C C . GLU B 1 45 ? 44.519 23.662 20.641 1.00 14.86 45 GLU B C 1
ATOM 1400 O O . GLU B 1 45 ? 45.018 22.799 19.909 1.00 11.67 45 GLU B O 1
ATOM 1406 N N . VAL B 1 46 ? 44.600 24.961 20.391 1.00 12.03 46 VAL B N 1
ATOM 1407 C CA . VAL B 1 46 ? 45.364 25.484 19.250 1.00 11.91 46 VAL B CA 1
ATOM 1408 C C . VAL B 1 46 ? 46.850 25.138 19.391 1.00 14.09 46 VAL B C 1
ATOM 1409 O O . VAL B 1 46 ? 47.512 24.657 18.443 1.00 12.99 46 VAL B O 1
ATOM 1413 N N . VAL B 1 47 ? 47.351 25.408 20.593 1.00 12.97 47 VAL B N 1
ATOM 1414 C CA . VAL B 1 47 ? 48.755 25.151 20.977 1.00 13.15 47 VAL B CA 1
ATOM 1415 C C . VAL B 1 47 ? 49.068 23.675 20.910 1.00 10.46 47 VAL B C 1
ATOM 1416 O O . VAL B 1 47 ? 50.093 23.303 20.384 1.00 13.16 47 VAL B O 1
ATOM 1420 N N . THR B 1 48 ? 48.169 22.819 21.410 1.00 10.60 48 THR B N 1
ATOM 1421 C CA . THR B 1 48 ? 48.398 21.362 21.342 1.00 13.66 48 THR B CA 1
ATOM 1422 C C . THR B 1 48 ? 48.439 20.876 19.902 1.00 15.01 48 THR B C 1
ATOM 1423 O O . THR B 1 48 ? 49.379 20.161 19.510 1.00 13.57 48 THR B O 1
ATOM 1427 N N . LEU B 1 49 ? 47.486 21.317 19.074 1.00 12.84 49 LEU B N 1
ATOM 1428 C CA . LEU B 1 49 ? 47.549 20.905 17.669 1.00 11.49 49 LEU B CA 1
ATOM 1429 C C . LEU B 1 49 ? 48.798 21.451 16.957 1.00 13.99 49 LEU B C 1
ATOM 1430 O O . LEU B 1 49 ? 49.318 20.790 16.099 1.00 12.77 49 LEU B O 1
ATOM 1435 N N . PHE B 1 50 ? 49.178 22.705 17.227 1.00 12.52 50 PHE B N 1
ATOM 1436 C CA . PHE B 1 50 ? 50.387 23.264 16.662 1.00 13.53 50 PHE B CA 1
ATOM 1437 C C . PHE B 1 50 ? 51.624 22.381 16.954 1.00 12.03 50 PHE B C 1
ATOM 1438 O O . PHE B 1 50 ? 52.382 22.065 16.033 1.00 15.54 50 PHE B O 1
ATOM 1446 N N . CYS B 1 51 ? 51.815 22.024 18.226 1.00 12.95 51 CYS B N 1
ATOM 1447 C CA . CYS B 1 51 ? 52.897 21.167 18.664 1.00 14.36 51 CYS B CA 1
ATOM 1448 C C . CYS B 1 51 ? 52.890 19.823 18.031 1.00 18.08 51 CYS B C 1
ATOM 1449 O O . CYS B 1 51 ? 53.948 19.365 17.589 1.00 17.17 51 CYS B O 1
ATOM 1452 N N . ASP B 1 52 ? 51.711 19.197 17.940 1.00 16.60 52 ASP B N 1
ATOM 1453 C CA . ASP B 1 52 ? 51.612 17.937 17.244 1.00 12.95 52 ASP B CA 1
ATOM 1454 C C . ASP B 1 52 ? 51.961 18.078 15.767 1.00 11.32 52 ASP B C 1
ATOM 1455 O O . ASP B 1 52 ? 52.686 17.250 15.232 1.00 12.51 52 ASP B O 1
ATOM 1460 N N . ASP B 1 53 ? 51.397 19.068 15.077 1.00 12.17 53 ASP B N 1
ATOM 1461 C CA . ASP B 1 53 ? 51.717 19.280 13.614 1.00 14.54 53 ASP B CA 1
ATOM 1462 C C . ASP B 1 53 ? 53.189 19.607 13.370 1.00 14.38 53 ASP B C 1
ATOM 1463 O O . ASP B 1 53 ? 53.774 19.135 12.409 1.00 16.94 53 ASP B O 1
ATOM 1468 N N . ALA B 1 54 ? 53.752 20.479 14.203 1.00 9.99 54 ALA B N 1
ATOM 1469 C CA . ALA B 1 54 ? 55.144 20.923 14.040 1.00 13.18 54 ALA B CA 1
ATOM 1470 C C . ALA B 1 54 ? 56.095 19.700 14.240 1.00 13.61 54 ALA B C 1
ATOM 1471 O O . ALA B 1 54 ? 57.040 19.448 13.466 1.00 14.44 54 ALA B O 1
ATOM 1473 N N . ASP B 1 55 ? 55.803 18.914 15.255 1.00 11.95 55 ASP B N 1
ATOM 1474 C CA . ASP B 1 55 ? 56.649 17.733 15.537 1.00 15.64 55 ASP B CA 1
ATOM 1475 C C . ASP B 1 55 ? 56.586 16.775 14.347 1.00 13.01 55 ASP B C 1
ATOM 1476 O O . ASP B 1 55 ? 57.613 16.223 13.925 1.00 14.95 55 ASP B O 1
ATOM 1481 N N . ARG B 1 56 ? 55.412 16.644 13.726 1.00 13.59 56 ARG B N 1
ATOM 1482 C CA . ARG B 1 56 ? 55.235 15.701 12.612 1.00 15.27 56 ARG B CA 1
ATOM 1483 C C . ARG B 1 56 ? 55.927 16.209 11.383 1.00 15.30 56 ARG B C 1
ATOM 1484 O O . ARG B 1 56 ? 56.555 15.453 10.644 1.00 14.87 56 ARG B O 1
ATOM 1492 N N . ILE B 1 57 ? 55.782 17.499 11.118 1.00 12.29 57 ILE B N 1
ATOM 1493 C CA . ILE B 1 57 ? 56.358 18.093 9.925 1.00 14.94 57 ILE B CA 1
ATOM 1494 C C . ILE B 1 57 ? 57.914 17.987 10.021 1.00 15.17 57 ILE B C 1
ATOM 1495 O O . ILE B 1 57 ? 58.558 17.629 9.048 1.00 13.73 57 ILE B O 1
ATOM 1500 N N . ILE B 1 58 ? 58.479 18.313 11.189 1.00 12.97 58 ILE B N 1
ATOM 1501 C CA . ILE B 1 58 ? 59.927 18.180 11.402 1.00 13.45 58 ILE B CA 1
ATOM 1502 C C . ILE B 1 58 ? 60.362 16.744 11.078 1.00 13.93 58 ILE B C 1
ATOM 1503 O O . ILE B 1 58 ? 61.345 16.534 10.372 1.00 14.00 58 ILE B O 1
ATOM 1508 N N . ASN B 1 59 ? 59.658 15.755 11.614 1.00 13.48 59 ASN B N 1
ATOM 1509 C CA . ASN B 1 59 ? 60.041 14.366 11.374 1.00 14.08 59 ASN B CA 1
ATOM 1510 C C . ASN B 1 59 ? 59.875 14.032 9.903 1.00 16.23 59 ASN B C 1
ATOM 1511 O O . ASN B 1 59 ? 60.667 13.307 9.332 1.00 13.45 59 ASN B O 1
ATOM 1516 N N . GLU B 1 60 ? 58.830 14.546 9.262 1.00 15.96 60 GLU B N 1
ATOM 1517 C CA . GLU B 1 60 ? 58.702 14.306 7.813 1.00 15.95 60 GLU B CA 1
ATOM 1518 C C . GLU B 1 60 ? 59.806 14.932 6.974 1.00 15.75 60 GLU B C 1
ATOM 1519 O O . GLU B 1 60 ? 60.256 14.328 6.015 1.00 13.02 60 GLU B O 1
ATOM 1525 N N . ILE B 1 61 ? 60.206 16.153 7.298 1.00 12.63 61 ILE B N 1
ATOM 1526 C CA . ILE B 1 61 ? 61.340 16.783 6.601 1.00 13.44 61 ILE B CA 1
ATOM 1527 C C . ILE B 1 61 ? 62.619 15.941 6.811 1.00 12.29 61 ILE B C 1
ATOM 1528 O O . ILE B 1 61 ? 63.349 15.678 5.852 1.00 12.52 61 ILE B O 1
ATOM 1533 N N . ALA B 1 62 ? 62.867 15.506 8.049 1.00 12.75 62 ALA B N 1
ATOM 1534 C CA . ALA B 1 62 ? 64.042 14.633 8.348 1.00 12.01 62 ALA B CA 1
ATOM 1535 C C . ALA B 1 62 ? 64.038 13.413 7.435 1.00 13.26 62 ALA B C 1
ATOM 1536 O O . ALA B 1 62 ? 65.035 13.096 6.779 1.00 13.90 62 ALA B O 1
ATOM 1538 N N . THR B 1 63 ? 62.881 12.778 7.276 1.00 12.69 63 THR B N 1
ATOM 1539 C CA . THR B 1 63 ? 62.725 11.646 6.335 1.00 12.50 63 THR B CA 1
ATOM 1540 C C . THR B 1 63 ? 62.951 11.988 4.873 1.00 15.05 63 THR B C 1
ATOM 1541 O O . THR B 1 63 ? 63.630 11.251 4.162 1.00 15.80 63 THR B O 1
ATOM 1545 N N . LEU B 1 64 ? 62.411 13.117 4.403 1.00 12.61 64 LEU B N 1
ATOM 1546 C CA . LEU B 1 64 ? 62.682 13.553 3.044 1.00 11.46 64 LEU B CA 1
ATOM 1547 C C . LEU B 1 64 ? 64.187 13.660 2.787 1.00 13.89 64 LEU B C 1
ATOM 1548 O O . LEU B 1 64 ? 64.717 13.295 1.715 1.00 11.82 64 LEU B O 1
ATOM 1553 N N . LEU B 1 65 ? 64.891 14.150 3.786 1.00 13.69 65 LEU B N 1
ATOM 1554 C CA . LEU B 1 65 ? 66.308 14.370 3.646 1.00 14.61 65 LEU B CA 1
ATOM 1555 C C . LEU B 1 65 ? 67.154 13.082 3.723 1.00 15.49 65 LEU B C 1
ATOM 1556 O O . LEU B 1 65 ? 68.387 13.148 3.545 1.00 11.10 65 LEU B O 1
ATOM 1561 N N . GLU B 1 66 ? 66.505 11.932 3.987 1.00 15.29 66 GLU B N 1
ATOM 1562 C CA . GLU B 1 66 ? 67.166 10.592 3.991 1.00 16.39 66 GLU B CA 1
ATOM 1563 C C . GLU B 1 66 ? 67.050 9.826 2.662 1.00 18.75 66 GLU B C 1
ATOM 1564 O O . GLU B 1 66 ? 67.730 8.795 2.455 1.00 16.32 66 GLU B O 1
ATOM 1570 N N . GLN B 1 67 ? 66.269 10.375 1.730 1.00 18.32 67 GLN B N 1
ATOM 1571 C CA . GLN B 1 67 ? 65.993 9.691 0.466 1.00 19.84 67 GLN B CA 1
ATOM 1572 C C . GLN B 1 67 ? 67.238 9.715 -0.441 1.00 23.43 67 GLN B C 1
ATOM 1573 O O . GLN B 1 67 ? 67.992 10.696 -0.431 1.00 20.42 67 GLN B O 1
ATOM 1579 N N . PRO B 1 68 ? 67.456 8.634 -1.230 1.00 27.89 68 PRO B N 1
ATOM 1580 C CA . PRO B 1 68 ? 68.605 8.614 -2.169 1.00 28.45 68 PRO B CA 1
ATOM 1581 C C . PRO B 1 68 ? 68.703 9.887 -3.004 1.00 27.73 68 PRO B C 1
ATOM 1582 O O . PRO B 1 68 ? 69.795 10.443 -3.184 1.00 26.50 68 PRO B O 1
ATOM 1586 N N . VAL B 1 69 ? 67.571 10.336 -3.525 1.00 21.90 69 VAL B N 1
ATOM 1587 C CA . VAL B 1 69 ? 67.511 11.590 -4.206 1.00 24.20 69 VAL B CA 1
ATOM 1588 C C . VAL B 1 69 ? 66.506 12.459 -3.435 1.00 22.77 69 VAL B C 1
ATOM 1589 O O . VAL B 1 69 ? 65.369 12.040 -3.200 1.00 23.33 69 VAL B O 1
ATOM 1593 N N . VAL B 1 70 ? 66.957 13.627 -3.005 1.00 20.08 70 VAL B N 1
ATOM 1594 C CA . VAL B 1 70 ? 66.124 14.530 -2.227 1.00 15.41 70 VAL B CA 1
ATOM 1595 C C . VAL B 1 70 ? 65.202 15.286 -3.151 1.00 16.67 70 VAL B C 1
ATOM 1596 O O . VAL B 1 70 ? 65.631 15.841 -4.147 1.00 15.19 70 VAL B O 1
ATOM 1600 N N . ASN B 1 71 ? 63.921 15.296 -2.810 1.00 16.89 71 ASN B N 1
ATOM 1601 C CA . ASN B 1 71 ? 63.004 16.238 -3.419 1.00 15.43 71 ASN B CA 1
ATOM 1602 C C . ASN B 1 71 ? 63.067 17.594 -2.706 1.00 14.70 71 ASN B C 1
ATOM 1603 O O . ASN B 1 71 ? 62.335 17.822 -1.694 1.00 14.44 71 ASN B O 1
ATOM 1608 N N . PHE B 1 72 ? 63.895 18.521 -3.203 1.00 14.33 72 PHE B N 1
ATOM 1609 C CA . PHE B 1 72 ? 64.074 19.778 -2.459 1.00 13.75 72 PHE B CA 1
ATOM 1610 C C . PHE B 1 72 ? 62.852 20.711 -2.572 1.00 18.70 72 PHE B C 1
ATOM 1611 O O . PHE B 1 72 ? 62.614 21.506 -1.715 1.00 15.03 72 PHE B O 1
ATOM 1619 N N . ASP B 1 73 ? 62.089 20.614 -3.658 1.00 15.17 73 ASP B N 1
ATOM 1620 C CA . ASP B 1 73 ? 60.829 21.343 -3.756 1.00 14.31 73 ASP B CA 1
ATOM 1621 C C . ASP B 1 73 ? 59.854 20.949 -2.643 1.00 14.61 73 ASP B C 1
ATOM 1622 O O . ASP B 1 73 ? 59.170 21.809 -2.082 1.00 15.02 73 ASP B O 1
ATOM 1627 N N . LYS B 1 74 ? 59.801 19.655 -2.352 1.00 10.93 74 LYS B N 1
ATOM 1628 C CA . LYS B 1 74 ? 58.887 19.170 -1.322 1.00 14.94 74 LYS B CA 1
ATOM 1629 C C . LYS B 1 74 ? 59.423 19.551 0.066 1.00 15.83 74 LYS B C 1
ATOM 1630 O O . LYS B 1 74 ? 58.660 19.962 0.948 1.00 15.54 74 LYS B O 1
ATOM 1636 N N . VAL B 1 75 ? 60.751 19.496 0.255 1.00 16.18 75 VAL B N 1
ATOM 1637 C CA . VAL B 1 75 ? 61.310 20.022 1.519 1.00 13.82 75 VAL B CA 1
ATOM 1638 C C . VAL B 1 75 ? 60.879 21.486 1.674 1.00 13.21 75 VAL B C 1
ATOM 1639 O O . VAL B 1 75 ? 60.486 21.903 2.764 1.00 11.38 75 VAL B O 1
ATOM 1643 N N . ASP B 1 76 ? 61.029 22.276 0.607 1.00 13.28 76 ASP B N 1
ATOM 1644 C CA . ASP B 1 76 ? 60.712 23.719 0.607 1.00 15.57 76 ASP B CA 1
ATOM 1645 C C . ASP B 1 76 ? 59.239 23.909 0.993 1.00 14.61 76 ASP B C 1
ATOM 1646 O O . ASP B 1 76 ? 58.907 24.754 1.855 1.00 13.31 76 ASP B O 1
ATOM 1651 N N . ALA B 1 77 ? 58.357 23.096 0.395 1.00 17.52 77 ALA B N 1
ATOM 1652 C CA . ALA B 1 77 ? 56.885 23.163 0.690 1.00 13.01 77 ALA B CA 1
ATOM 1653 C C . ALA B 1 77 ? 56.590 22.851 2.166 1.00 12.68 77 ALA B C 1
ATOM 1654 O O . ALA B 1 77 ? 55.797 23.551 2.778 1.00 14.27 77 ALA B O 1
ATOM 1656 N N . TYR B 1 78 ? 57.169 21.774 2.705 1.00 10.53 78 TYR B N 1
ATOM 1657 C CA . TYR B 1 78 ? 56.985 21.390 4.134 1.00 15.51 78 TYR B CA 1
ATOM 1658 C C . TYR B 1 78 ? 57.468 22.514 5.083 1.00 15.41 78 TYR B C 1
ATOM 1659 O O . TYR B 1 78 ? 56.833 22.840 6.086 1.00 15.73 78 TYR B O 1
ATOM 1668 N N . VAL B 1 79 ? 58.594 23.116 4.740 1.00 16.24 79 VAL B N 1
ATOM 1669 C CA . VAL B 1 79 ? 59.135 24.177 5.540 1.00 17.17 79 VAL B CA 1
ATOM 1670 C C . VAL B 1 79 ? 58.209 25.382 5.517 1.00 18.67 79 VAL B C 1
ATOM 1671 O O . VAL B 1 79 ? 57.974 25.982 6.556 1.00 18.76 79 VAL B O 1
ATOM 1675 N N . HIS B 1 80 ? 57.686 25.726 4.331 1.00 15.00 80 HIS B N 1
ATOM 1676 C CA . HIS B 1 80 ? 56.782 26.837 4.161 1.00 14.27 80 HIS B CA 1
ATOM 1677 C C . HIS B 1 80 ? 55.503 26.583 4.952 1.00 13.68 80 HIS B C 1
ATOM 1678 O O . HIS B 1 80 ? 54.890 27.517 5.537 1.00 17.53 80 HIS B O 1
ATOM 1685 N N . GLN B 1 81 ? 55.118 25.316 5.048 1.00 13.84 81 GLN B N 1
ATOM 1686 C CA . GLN B 1 81 ? 53.934 24.961 5.819 1.00 15.45 81 GLN B CA 1
ATOM 1687 C C . GLN B 1 81 ? 54.182 25.238 7.308 1.00 13.86 81 GLN B C 1
ATOM 1688 O O . GLN B 1 81 ? 53.365 25.813 8.015 1.00 15.18 81 GLN B O 1
ATOM 1694 N N . LEU B 1 82 ? 55.340 24.830 7.813 1.00 16.45 82 LEU B N 1
ATOM 1695 C CA . LEU B 1 82 ? 55.608 25.078 9.231 1.00 14.15 82 LEU B CA 1
ATOM 1696 C C . LEU B 1 82 ? 55.788 26.563 9.477 1.00 14.56 82 LEU B C 1
ATOM 1697 O O . LEU B 1 82 ? 55.460 27.069 10.540 1.00 13.57 82 LEU B O 1
ATOM 1702 N N . LYS B 1 83 ? 56.354 27.260 8.502 1.00 12.19 83 LYS B N 1
ATOM 1703 C CA . LYS B 1 83 ? 56.493 28.706 8.600 1.00 15.38 83 LYS B CA 1
ATOM 1704 C C . LYS B 1 83 ? 55.136 29.413 8.815 1.00 15.00 83 LYS B C 1
ATOM 1705 O O . LYS B 1 83 ? 55.006 30.255 9.728 1.00 19.31 83 LYS B O 1
ATOM 1711 N N . GLY B 1 84 ? 54.134 29.075 8.002 1.00 17.27 84 GLY B N 1
ATOM 1712 C CA . GLY B 1 84 ? 52.771 29.650 8.148 1.00 18.29 84 GLY B CA 1
ATOM 1713 C C . GLY B 1 84 ? 52.064 29.214 9.435 1.00 17.74 84 GLY B C 1
ATOM 1714 O O . GLY B 1 84 ? 51.441 30.043 10.111 1.00 19.68 84 GLY B O 1
ATOM 1715 N N . SER B 1 85 ? 52.179 27.927 9.772 1.00 15.47 85 SER B N 1
ATOM 1716 C CA . SER B 1 85 ? 51.743 27.372 11.046 1.00 19.94 85 SER B CA 1
ATOM 1717 C C . SER B 1 85 ? 52.303 28.176 12.260 1.00 20.81 85 SER B C 1
ATOM 1718 O O . SER B 1 85 ? 51.555 28.617 13.172 1.00 17.92 85 SER B O 1
ATOM 1721 N N . SER B 1 86 ? 53.631 28.318 12.284 1.00 13.40 86 SER B N 1
ATOM 1722 C CA . SER B 1 86 ? 54.315 29.035 13.351 1.00 14.81 86 SER B CA 1
ATOM 1723 C C . SER B 1 86 ? 53.872 30.475 13.420 1.00 14.94 86 SER B C 1
ATOM 1724 O O . SER B 1 86 ? 53.665 31.033 14.511 1.00 15.77 86 SER B O 1
ATOM 1727 N N . ALA B 1 87 ? 53.788 31.103 12.247 1.00 18.38 87 ALA B N 1
ATOM 1728 C CA . ALA B 1 87 ? 53.372 32.494 12.137 1.00 18.65 87 ALA B CA 1
ATOM 1729 C C . ALA B 1 87 ? 51.975 32.672 12.749 1.00 24.20 87 ALA B C 1
ATOM 1730 O O . ALA B 1 87 ? 51.735 33.616 13.504 1.00 24.81 87 ALA B O 1
ATOM 1732 N N . SER B 1 88 ? 51.059 31.754 12.475 1.00 20.88 88 SER B N 1
ATOM 1733 C CA . SER B 1 88 ? 49.710 31.999 12.928 1.00 23.97 88 SER B CA 1
ATOM 1734 C C . SER B 1 88 ? 49.509 31.692 14.419 1.00 24.85 88 SER B C 1
ATOM 1735 O O . SER B 1 88 ? 48.592 32.241 15.024 1.00 28.04 88 SER B O 1
ATOM 1738 N N . VAL B 1 89 ? 50.364 30.860 15.022 1.00 20.92 89 VAL B N 1
ATOM 1739 C CA . VAL B 1 89 ? 50.358 30.632 16.473 1.00 19.60 89 VAL B CA 1
ATOM 1740 C C . VAL B 1 89 ? 51.217 31.715 17.217 1.00 21.36 89 VAL B C 1
ATOM 1741 O O . VAL B 1 89 ? 51.129 31.899 18.419 1.00 20.73 89 VAL B O 1
ATOM 1745 N N . GLY B 1 90 ? 52.044 32.453 16.487 1.00 17.88 90 GLY B N 1
ATOM 1746 C CA . GLY B 1 90 ? 52.963 33.387 17.111 1.00 16.75 90 GLY B CA 1
ATOM 1747 C C . GLY B 1 90 ? 54.290 32.797 17.571 1.00 17.31 90 GLY B C 1
ATOM 1748 O O . GLY B 1 90 ? 54.931 33.385 18.427 1.00 18.49 90 GLY B O 1
ATOM 1749 N N . ALA B 1 91 ? 54.691 31.659 16.998 1.00 14.51 91 ALA B N 1
ATOM 1750 C CA . ALA B 1 91 ? 55.966 30.963 17.308 1.00 16.40 91 ALA B CA 1
AT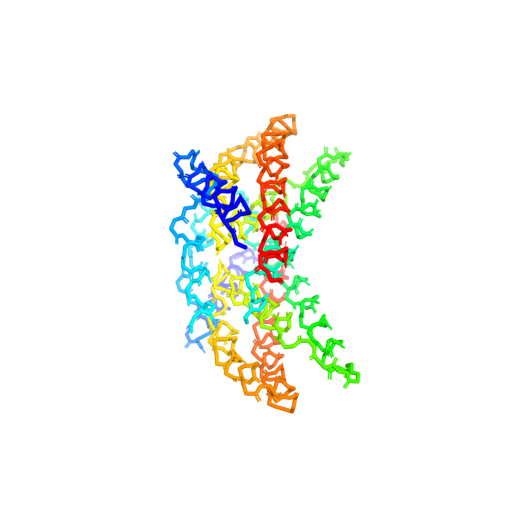OM 1751 C C . ALA B 1 91 ? 57.119 31.611 16.517 1.00 16.93 91 ALA B C 1
ATOM 1752 O O . ALA B 1 91 ? 57.608 31.055 15.501 1.00 13.93 91 ALA B O 1
ATOM 1754 N N . GLN B 1 92 ? 57.506 32.795 17.001 1.00 17.51 92 GLN B N 1
ATOM 1755 C CA . GLN B 1 92 ? 58.334 33.743 16.242 1.00 20.09 92 GLN B CA 1
ATOM 1756 C C . GLN B 1 92 ? 59.708 33.187 15.847 1.00 17.72 92 GLN B C 1
ATOM 1757 O O . GLN B 1 92 ? 60.110 33.266 14.678 1.00 16.19 92 GLN B O 1
ATOM 1763 N N . LYS B 1 93 ? 60.442 32.627 16.806 1.00 16.89 93 LYS B N 1
ATOM 1764 C CA . LYS B 1 93 ? 61.763 32.069 16.507 1.00 18.36 93 LYS B CA 1
ATOM 1765 C C . LYS B 1 93 ? 61.664 30.936 15.519 1.00 16.71 93 LYS B C 1
ATOM 1766 O O . LYS B 1 93 ? 62.456 30.849 14.617 1.00 18.11 93 LYS B O 1
ATOM 1772 N N . VAL B 1 94 ? 60.684 30.048 15.686 1.00 15.92 94 VAL B N 1
ATOM 1773 C CA . VAL B 1 94 ? 60.546 28.937 14.749 1.00 16.20 94 VAL B CA 1
ATOM 1774 C C . VAL B 1 94 ? 60.307 29.502 13.332 1.00 17.14 94 VAL B C 1
ATOM 1775 O O . VAL B 1 94 ? 60.913 29.068 12.360 1.00 17.86 94 VAL B O 1
ATOM 1779 N N . LYS B 1 95 ? 59.419 30.491 13.233 1.00 17.17 95 LYS B N 1
ATOM 1780 C CA . LYS B 1 95 ? 59.098 31.117 11.932 1.00 18.13 95 LYS B CA 1
ATOM 1781 C C . LYS B 1 95 ? 60.375 31.695 11.286 1.00 15.57 95 LYS B C 1
ATOM 1782 O O . LYS B 1 95 ? 60.609 31.492 10.099 1.00 15.35 95 LYS B O 1
ATOM 1788 N N . PHE B 1 96 ? 61.189 32.415 12.074 1.00 20.19 96 PHE B N 1
ATOM 1789 C CA . PHE B 1 96 ? 62.421 33.044 11.558 1.00 19.92 96 PHE B CA 1
ATOM 1790 C C . PHE B 1 96 ? 63.344 31.983 10.963 1.00 21.03 96 PHE B C 1
ATOM 1791 O O . PHE B 1 96 ? 63.990 32.200 9.931 1.00 19.83 96 PHE B O 1
ATOM 1799 N N . THR B 1 97 ? 63.465 30.854 11.645 1.00 21.53 97 THR B N 1
ATOM 1800 C CA . THR B 1 97 ? 64.344 29.788 11.135 1.00 23.16 97 THR B CA 1
ATOM 1801 C C . THR B 1 97 ? 63.825 29.146 9.849 1.00 23.55 97 THR B C 1
ATOM 1802 O O . THR B 1 97 ? 64.616 28.819 8.946 1.00 22.93 97 THR B O 1
ATOM 1806 N N . CYS B 1 98 ? 62.486 28.991 9.752 1.00 19.31 98 CYS B N 1
ATOM 1807 C CA . CYS B 1 98 ? 61.877 28.456 8.546 1.00 20.40 98 CYS B CA 1
ATOM 1808 C C . CYS B 1 98 ? 62.168 29.394 7.368 1.00 20.10 98 CYS B C 1
ATOM 1809 O O . CYS B 1 98 ? 62.399 28.965 6.237 1.00 25.39 98 CYS B O 1
ATOM 1812 N N . MET B 1 99 ? 62.157 30.689 7.642 1.00 23.65 99 MET B N 1
ATOM 1813 C CA . MET B 1 99 ? 62.393 31.673 6.578 1.00 25.67 99 MET B CA 1
ATOM 1814 C C . MET B 1 99 ? 63.799 31.485 5.998 1.00 23.43 99 MET B C 1
ATOM 1815 O O . MET B 1 99 ? 64.045 31.699 4.830 1.00 25.55 99 MET B O 1
ATOM 1820 N N . GLN B 1 100 ? 64.735 31.079 6.839 1.00 28.58 100 GLN B N 1
ATOM 1821 C CA . GLN B 1 100 ? 66.152 30.947 6.442 1.00 29.03 100 GLN B CA 1
ATOM 1822 C C . GLN B 1 100 ? 66.501 29.648 5.694 1.00 27.54 100 GLN B C 1
ATOM 1823 O O . GLN B 1 100 ? 67.505 29.515 4.987 1.00 30.30 100 GLN B O 1
ATOM 1829 N N . PHE B 1 101 ? 65.612 28.690 5.844 1.00 26.59 101 PHE B N 1
ATOM 1830 C CA . PHE B 1 101 ? 65.697 27.349 5.329 1.00 20.90 101 PHE B CA 1
ATOM 1831 C C . PHE B 1 101 ? 65.507 27.283 3.848 1.00 21.46 101 PHE B C 1
ATOM 1832 O O . PHE B 1 101 ? 66.057 26.384 3.200 1.00 26.01 101 PHE B O 1
ATOM 1840 N N . ARG B 1 102 ? 64.751 28.227 3.262 1.00 21.96 102 ARG B N 1
ATOM 1841 C CA . ARG B 1 102 ? 64.514 28.198 1.813 1.00 22.38 102 ARG B CA 1
ATOM 1842 C C . ARG B 1 102 ? 65.756 28.227 0.946 1.00 23.17 102 ARG B C 1
ATOM 1843 O O . ARG B 1 102 ? 65.765 27.581 -0.090 1.00 21.93 102 ARG B O 1
ATOM 1851 N N . GLN B 1 103 ? 66.735 29.090 1.256 1.00 21.29 103 GLN B N 1
ATOM 1852 C CA . GLN B 1 103 ? 67.995 29.125 0.470 1.00 18.84 103 GLN B CA 1
ATOM 1853 C C . GLN B 1 103 ? 68.712 27.728 0.334 1.00 17.18 103 GLN B C 1
ATOM 1854 O O . GLN B 1 103 ? 69.275 27.381 -0.727 1.00 14.54 103 GLN B O 1
ATOM 1860 N N . PHE B 1 104 ? 68.692 26.925 1.411 1.00 17.44 104 PHE B N 1
ATOM 1861 C CA . PHE B 1 104 ? 69.273 25.540 1.381 1.00 16.13 104 PHE B CA 1
ATOM 1862 C C . PHE B 1 104 ? 68.646 24.598 0.359 1.00 15.80 104 PHE B C 1
ATOM 1863 O O . PHE B 1 104 ? 69.340 23.780 -0.304 1.00 16.69 104 PHE B O 1
ATOM 1871 N N . CYS B 1 105 ? 67.332 24.794 0.141 1.00 18.17 105 CYS B N 1
ATOM 1872 C CA . CYS B 1 105 ? 66.558 24.096 -0.886 1.00 16.51 105 CYS B CA 1
ATOM 1873 C C . CYS B 1 105 ? 66.911 24.557 -2.292 1.00 19.17 105 CYS B C 1
ATOM 1874 O O . CYS B 1 105 ? 67.084 23.739 -3.186 1.00 18.40 105 CYS B O 1
ATOM 1877 N N . GLN B 1 106 ? 67.026 25.864 -2.488 1.00 16.74 106 GLN B N 1
ATOM 1878 C CA . GLN B 1 106 ? 67.513 26.392 -3.745 1.00 23.67 106 GLN B CA 1
ATOM 1879 C C . GLN B 1 106 ? 68.946 25.920 -4.000 1.00 21.99 106 GLN B C 1
ATOM 1880 O O . GLN B 1 106 ? 69.281 25.565 -5.139 1.00 22.99 106 GLN B O 1
ATOM 1886 N N . ASP B 1 107 ? 69.778 25.900 -2.942 1.00 18.72 107 ASP B N 1
ATOM 1887 C CA . ASP B 1 107 ? 71.162 25.393 -3.055 1.00 17.78 107 ASP B CA 1
ATOM 1888 C C . ASP B 1 107 ? 71.219 23.897 -3.270 1.00 20.46 107 ASP B C 1
ATOM 1889 O O . ASP B 1 107 ? 72.283 23.361 -3.565 1.00 20.29 107 ASP B O 1
ATOM 1894 N N . LYS B 1 108 ? 70.103 23.188 -3.045 1.00 16.61 108 LYS B N 1
ATOM 1895 C CA . LYS B 1 108 ? 70.066 21.721 -3.174 1.00 14.30 108 LYS B CA 1
ATOM 1896 C C . LYS B 1 108 ? 71.142 21.065 -2.285 1.00 16.22 108 LYS B C 1
ATOM 1897 O O . LYS B 1 108 ? 71.876 20.159 -2.697 1.00 14.05 108 LYS B O 1
ATOM 1903 N N . SER B 1 109 ? 71.198 21.543 -1.037 1.00 12.61 109 SER B N 1
ATOM 1904 C CA . SER B 1 109 ? 72.197 21.049 -0.100 1.00 16.18 109 SER B CA 1
ATOM 1905 C C . SER B 1 109 ? 71.482 20.187 0.927 1.00 12.45 109 SER B C 1
ATOM 1906 O O . SER B 1 109 ? 70.791 20.716 1.814 1.00 12.54 109 SER B O 1
ATOM 1909 N N . ARG B 1 110 ? 71.624 18.862 0.812 1.00 13.64 110 ARG B N 1
ATOM 1910 C CA . ARG B 1 110 ? 71.008 17.957 1.779 1.00 12.07 110 ARG B CA 1
ATOM 1911 C C . ARG B 1 110 ? 71.486 18.314 3.200 1.00 15.62 110 ARG B C 1
ATOM 1912 O O . ARG B 1 110 ? 70.689 18.446 4.131 1.00 10.79 110 ARG B O 1
ATOM 1920 N N . ASP B 1 111 ? 72.808 18.467 3.360 1.00 13.28 111 ASP B N 1
ATOM 1921 C CA . ASP B 1 111 ? 73.379 18.632 4.681 1.00 14.95 111 ASP B CA 1
ATOM 1922 C C . ASP B 1 111 ? 73.127 20.020 5.236 1.00 13.55 111 ASP B C 1
ATOM 1923 O O . ASP B 1 111 ? 73.106 20.185 6.430 1.00 14.07 111 ASP B O 1
ATOM 1928 N N . GLY B 1 112 ? 72.987 21.026 4.365 1.00 13.13 112 GLY B N 1
ATOM 1929 C CA . GLY B 1 112 ? 72.624 22.364 4.839 1.00 12.16 112 GLY B CA 1
ATOM 1930 C C . GLY B 1 112 ? 71.180 22.380 5.336 1.00 9.95 112 GLY B C 1
ATOM 1931 O O . GLY B 1 112 ? 70.884 22.941 6.383 1.00 13.44 112 GLY B O 1
ATOM 1932 N N . CYS B 1 113 ? 70.262 21.767 4.584 1.00 11.20 113 CYS B N 1
ATOM 1933 C CA . CYS B 1 113 ? 68.882 21.597 5.076 1.00 11.76 113 CYS B CA 1
ATOM 1934 C C . CYS B 1 113 ? 68.928 20.932 6.443 1.00 14.81 113 CYS B C 1
ATOM 1935 O O . CYS B 1 113 ? 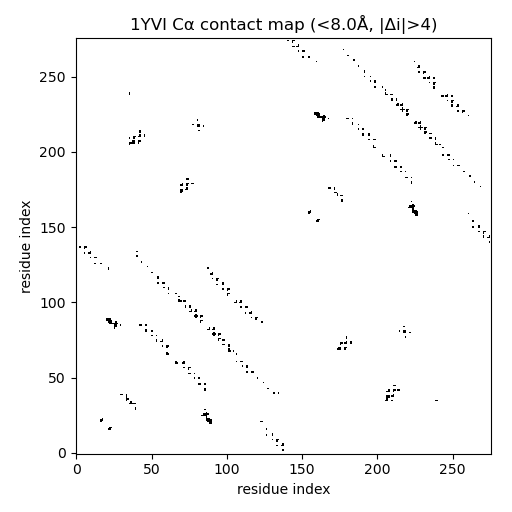68.179 21.301 7.303 1.00 12.20 113 CYS B O 1
ATOM 1938 N N . LEU B 1 114 ? 69.763 19.898 6.624 1.00 14.39 114 LEU B N 1
ATOM 1939 C CA . LEU B 1 114 ? 69.839 19.261 7.956 1.00 12.47 114 LEU B CA 1
ATOM 1940 C C . LEU B 1 114 ? 70.252 20.218 9.056 1.00 13.18 114 LEU B C 1
ATOM 1941 O O . LEU B 1 114 ? 69.716 20.200 10.146 1.00 11.93 114 LEU B O 1
ATOM 1946 N N . MET B 1 115 ? 71.225 21.069 8.778 1.00 10.23 115 MET B N 1
ATOM 1947 C CA . MET B 1 115 ? 71.660 22.045 9.787 1.00 13.15 115 MET B CA 1
ATOM 1948 C C . MET B 1 115 ? 70.564 23.037 10.074 1.00 13.85 115 MET B C 1
ATOM 1949 O O . MET B 1 115 ? 70.344 23.404 11.227 1.00 12.19 115 MET B O 1
ATOM 1954 N N . ALA B 1 116 ? 69.854 23.487 9.041 1.00 14.62 116 ALA B N 1
ATOM 1955 C CA . ALA B 1 116 ? 68.724 24.393 9.250 1.00 14.02 116 ALA B CA 1
ATOM 1956 C C . ALA B 1 116 ? 67.620 23.734 10.040 1.00 14.69 116 ALA B C 1
ATOM 1957 O O . ALA B 1 116 ? 67.042 24.356 10.926 1.00 11.15 116 ALA B O 1
ATOM 1959 N N . LEU B 1 117 ? 67.344 22.456 9.743 1.00 14.07 117 LEU B N 1
ATOM 1960 C CA . LEU B 1 117 ? 66.331 21.704 10.465 1.00 12.54 117 LEU B CA 1
ATOM 1961 C C . LEU B 1 117 ? 66.668 21.527 11.915 1.00 13.10 117 LEU B C 1
ATOM 1962 O O . LEU B 1 117 ? 65.775 21.447 12.755 1.00 10.76 117 LEU B O 1
ATOM 1967 N N . ALA B 1 118 ? 67.952 21.366 12.210 1.00 10.53 118 ALA B N 1
ATOM 1968 C CA . ALA B 1 118 ? 68.391 21.225 13.591 1.00 9.59 118 ALA B CA 1
ATOM 1969 C C . ALA B 1 118 ? 67.996 22.484 14.404 1.00 11.18 118 ALA B C 1
ATOM 1970 O O . ALA B 1 118 ? 67.577 22.381 15.567 1.00 12.27 118 ALA B O 1
ATOM 1972 N N . VAL B 1 119 ? 68.156 23.665 13.820 1.00 10.78 119 VAL B N 1
ATOM 1973 C CA . VAL B 1 119 ? 67.848 24.875 14.534 1.00 13.60 119 VAL B CA 1
ATOM 1974 C C . VAL B 1 119 ? 66.312 24.915 14.736 1.00 13.57 119 VAL B C 1
ATOM 1975 O O . VAL B 1 119 ? 65.848 25.182 15.806 1.00 15.51 119 VAL B O 1
ATOM 1979 N N . VAL B 1 120 ? 65.533 24.614 13.701 1.00 12.73 120 VAL B N 1
ATOM 1980 C CA . VAL B 1 120 ? 64.036 24.578 13.860 1.00 10.00 120 VAL B CA 1
ATOM 1981 C C . VAL B 1 120 ? 63.662 23.616 14.975 1.00 12.46 120 VAL B C 1
ATOM 1982 O O . VAL B 1 120 ? 62.870 23.950 15.815 1.00 12.24 120 VAL B O 1
ATOM 1986 N N . ARG B 1 121 ? 64.227 22.409 14.952 1.00 10.64 121 ARG B N 1
ATOM 1987 C CA . ARG B 1 121 ? 63.966 21.386 15.945 1.00 15.82 121 ARG B CA 1
ATOM 1988 C C . ARG B 1 121 ? 64.225 21.919 17.369 1.00 16.57 121 ARG B C 1
ATOM 1989 O O . ARG B 1 121 ? 63.380 21.778 18.285 1.00 13.55 121 ARG B O 1
ATOM 1997 N N . ASN B 1 122 ? 65.366 22.582 17.554 1.00 15.08 122 ASN B N 1
ATOM 1998 C CA . ASN B 1 122 ? 65.735 23.029 18.898 1.00 14.82 122 ASN B CA 1
ATOM 1999 C C . ASN B 1 122 ? 64.858 24.187 19.344 1.00 14.77 122 ASN B C 1
ATOM 2000 O O . ASN B 1 122 ? 64.471 24.243 20.522 1.00 12.83 122 ASN B O 1
ATOM 2005 N N . ASP B 1 123 ? 64.566 25.115 18.441 1.00 14.58 123 ASP B N 1
ATOM 2006 C CA . ASP B 1 123 ? 63.729 26.258 18.823 1.00 15.84 123 ASP B CA 1
ATOM 2007 C C . ASP B 1 123 ? 62.295 25.721 19.102 1.00 16.32 123 ASP B C 1
ATOM 2008 O O . ASP B 1 123 ? 61.602 26.200 19.991 1.00 16.05 123 ASP B O 1
ATOM 2013 N N . PHE B 1 124 ? 61.861 24.763 18.306 1.00 15.49 124 PHE B N 1
ATOM 2014 C CA . PHE B 1 124 ? 60.533 24.160 18.532 1.00 15.16 124 PHE B CA 1
ATOM 2015 C C . PHE B 1 124 ? 60.456 23.402 19.867 1.00 14.65 124 PHE B C 1
ATOM 2016 O O . PHE B 1 124 ? 59.460 23.519 20.603 1.00 12.95 124 PHE B O 1
ATOM 2024 N N . TYR B 1 125 ? 61.495 22.608 20.185 1.00 12.38 125 TYR B N 1
ATOM 2025 C CA . TYR B 1 125 ? 61.540 21.912 21.484 1.00 12.81 125 TYR B CA 1
ATOM 2026 C C . TYR B 1 125 ? 61.426 22.863 22.700 1.00 13.30 125 TYR B C 1
ATOM 2027 O O . TYR B 1 125 ? 60.720 22.587 23.684 1.00 12.72 125 TYR B O 1
ATOM 2036 N N . ASP B 1 126 ? 62.172 23.944 22.639 1.00 10.93 126 ASP B N 1
ATOM 2037 C CA . ASP B 1 126 ? 62.141 24.922 23.670 1.00 14.31 126 ASP B CA 1
ATOM 2038 C C . ASP B 1 126 ? 60.744 25.560 23.809 1.00 15.00 126 ASP B C 1
ATOM 2039 O O . ASP B 1 126 ? 60.226 25.673 24.920 1.00 13.86 126 ASP B O 1
ATOM 2044 N N . LEU B 1 127 ? 60.170 26.000 22.688 1.00 14.15 127 LEU B N 1
ATOM 2045 C CA . LEU B 1 127 ? 58.835 26.617 22.716 1.00 13.42 127 LEU B CA 1
ATOM 2046 C C . LEU B 1 127 ? 57.848 25.571 23.221 1.00 14.76 127 LEU B C 1
ATOM 2047 O O . LEU B 1 127 ? 56.976 25.886 24.028 1.00 13.90 127 LEU B O 1
ATOM 2052 N N . ARG B 1 128 ? 57.967 24.329 22.769 1.00 10.56 128 ARG B N 1
ATOM 2053 C CA . ARG B 1 128 ? 56.964 23.339 23.197 1.00 13.01 128 ARG B CA 1
ATOM 2054 C C . ARG B 1 128 ? 57.051 23.118 24.716 1.00 14.12 128 ARG B C 1
ATOM 2055 O O . ARG B 1 128 ? 56.030 22.960 25.384 1.00 13.95 128 ARG B O 1
ATOM 2063 N N . ASN B 1 129 ? 58.263 23.098 25.264 1.00 14.96 129 ASN B N 1
ATOM 2064 C CA . ASN B 1 129 ? 58.410 23.022 26.746 1.00 16.04 129 ASN B CA 1
ATOM 2065 C C . ASN B 1 129 ? 57.662 24.137 27.510 1.00 14.64 129 ASN B C 1
ATOM 2066 O O . ASN B 1 129 ? 56.938 23.891 28.487 1.00 14.62 129 ASN B O 1
ATOM 2071 N N . LYS B 1 130 ? 57.867 25.361 27.056 1.00 13.44 130 LYS B N 1
ATOM 2072 C CA . LYS B 1 130 ? 57.244 26.569 27.590 1.00 13.13 130 LYS B CA 1
ATOM 2073 C C . LYS B 1 130 ? 55.735 26.523 27.460 1.00 15.58 130 LYS B C 1
ATOM 2074 O O . LYS B 1 130 ? 55.045 26.787 28.404 1.00 15.14 130 LYS B O 1
ATOM 2080 N N . PHE B 1 131 ? 55.222 26.162 26.295 1.00 15.21 131 PHE B N 1
ATOM 2081 C CA . PHE B 1 131 ? 53.768 25.998 26.121 1.00 12.29 131 PHE B CA 1
ATOM 2082 C C . PHE B 1 131 ? 53.196 24.914 27.048 1.00 16.46 131 PHE B C 1
ATOM 2083 O O . PHE B 1 131 ? 52.074 25.041 27.548 1.00 15.90 131 PHE B O 1
ATOM 2091 N N . GLN B 1 132 ? 53.910 23.813 27.222 1.00 13.07 132 GLN B N 1
ATOM 2092 C CA . GLN B 1 132 ? 53.340 22.760 28.075 1.00 17.87 132 GLN B CA 1
ATOM 2093 C C . GLN B 1 132 ? 53.318 23.211 29.545 1.00 16.43 132 GLN B C 1
ATOM 2094 O O . GLN B 1 132 ? 52.365 22.927 30.296 1.00 18.91 132 GLN B O 1
ATOM 2100 N N . THR B 1 133 ? 54.358 23.924 29.949 1.00 16.49 133 THR B N 1
ATOM 2101 C CA . THR B 1 133 ? 54.395 24.567 31.294 1.00 17.33 133 THR B CA 1
ATOM 2102 C C . THR B 1 133 ? 53.243 25.526 31.458 1.00 18.56 133 THR B C 1
ATOM 2103 O O . THR B 1 133 ? 52.577 25.549 32.504 1.00 16.95 133 THR B O 1
ATOM 2107 N N . MET B 1 134 ? 53.016 26.333 30.427 1.00 17.52 134 MET B N 1
ATOM 2108 C CA . MET B 1 134 ? 51.990 27.368 30.412 1.00 20.08 134 MET B CA 1
ATOM 2109 C C . MET B 1 134 ? 50.599 26.767 30.622 1.00 20.61 134 MET B C 1
ATOM 2110 O O . MET B 1 134 ? 49.836 27.226 31.483 1.00 23.66 134 MET B O 1
ATOM 2115 N N . LEU B 1 135 ? 50.271 25.758 29.830 1.00 16.98 135 LEU B N 1
ATOM 2116 C CA . LEU B 1 135 ? 48.973 25.106 29.930 1.00 24.44 135 LEU B CA 1
ATOM 2117 C C . LEU B 1 135 ? 48.789 24.418 31.280 1.00 23.01 135 LEU B C 1
ATOM 2118 O O . LEU B 1 135 ? 47.715 24.491 31.847 1.00 26.37 135 LEU B O 1
ATOM 2123 N N . GLN B 1 136 ? 49.819 23.733 31.754 1.00 22.74 136 GLN B N 1
ATOM 2124 C CA . GLN B 1 136 ? 49.781 23.152 33.109 1.00 25.91 136 GLN B CA 1
ATOM 2125 C C . GLN B 1 136 ? 49.482 24.214 34.192 1.00 24.11 136 GLN B C 1
ATOM 2126 O O . GLN B 1 136 ? 48.579 24.009 35.009 1.00 26.37 136 GLN B O 1
ATOM 2132 N N . LEU B 1 137 ? 50.193 25.351 34.197 1.00 18.08 137 LEU B N 1
ATOM 2133 C CA . LEU B 1 137 ? 49.873 26.436 35.113 1.00 19.15 137 LEU B CA 1
ATOM 2134 C C . LEU B 1 137 ? 48.442 26.955 34.969 1.00 25.24 137 LEU B C 1
ATOM 2135 O O . LEU B 1 137 ? 47.761 27.199 35.957 1.00 24.44 137 LEU B O 1
ATOM 2140 N N . GLU B 1 138 ? 47.974 27.131 33.745 1.00 26.26 138 GLU B N 1
ATOM 2141 C CA . GLU B 1 138 ? 46.616 27.668 33.597 1.00 30.74 138 GLU B CA 1
ATOM 2142 C C . GLU B 1 138 ? 45.618 26.697 34.213 1.00 30.19 138 GLU B C 1
ATOM 2143 O O . GLU B 1 138 ? 44.699 27.108 34.907 1.00 31.34 138 GLU B O 1
ATOM 2149 N N . GLN B 1 139 ? 45.848 25.413 33.965 1.00 33.36 139 GLN B N 1
ATOM 2150 C CA . GLN B 1 139 ? 45.047 24.322 34.485 1.00 36.42 139 GLN B CA 1
ATOM 2151 C C . GLN B 1 139 ? 45.002 24.313 36.024 1.00 36.98 139 GLN B C 1
ATOM 2152 O O . GLN B 1 139 ? 43.911 24.351 36.603 1.00 35.43 139 GLN B O 1
ATOM 2158 N N . GLN B 1 140 ? 46.177 24.277 36.666 1.00 33.48 140 GLN B N 1
ATOM 2159 C CA . GLN B 1 140 ? 46.288 24.433 38.115 1.00 37.38 140 GLN B CA 1
ATOM 2160 C C . GLN B 1 140 ? 45.586 25.721 38.605 1.00 37.85 140 GLN B C 1
ATOM 2161 O O . GLN B 1 140 ? 44.889 25.684 39.632 1.00 36.92 140 GLN B O 1
ATOM 2167 N N . ILE B 1 141 ? 45.741 26.836 37.877 1.00 37.66 141 ILE B N 1
ATOM 2168 C CA . ILE B 1 141 ? 45.194 28.144 38.322 1.00 40.38 141 ILE B CA 1
ATOM 2169 C C . ILE B 1 141 ? 43.662 28.077 38.352 1.00 45.06 141 ILE B C 1
ATOM 2170 O O . ILE B 1 141 ? 43.019 28.904 38.980 1.00 44.44 141 ILE B O 1
ATOM 2175 N N . GLN B 1 142 ? 43.105 27.059 37.693 1.00 50.71 142 GLN B N 1
ATOM 2176 C CA . GLN B 1 142 ? 41.745 26.569 37.980 1.00 55.80 142 GLN B CA 1
ATOM 2177 C C . GLN B 1 142 ? 41.781 25.367 38.945 1.00 56.73 142 GLN B C 1
ATOM 2178 O O . GLN B 1 142 ? 41.171 25.380 40.025 1.00 59.28 142 GLN B O 1
#

Radius of gyration: 19.97 Å; Cα contacts (8 Å, |Δi|>4): 305; chains: 2; bounding box: 49×31×74 Å

Secondary structure (DSSP, 8-state):
-HHHHHHHHHHHHHHHHHHTTS--HHHHHHHHHH--TTHHHHHHHHHHHHHHHHHHHHHHHHTSSS--HHHHHHHHHHHHHHHHHHT-HHHHHHHHHHHHHHHTT-HHHHHHHHHHHHHHHHHHHHHHHHHHHHHHHHH-/-HHHHHHHHHHHHHHHHTTSS-HHHHHHHHH----HHHHHHHHHHHHHHHHHHHHHHHTTSSS--HHHHHHHHHHHHHHHHHHT-HHHHHHHHHHHHHHHTT-HHHHHHHHHHHHHHHHHHHHHHHHHHHHHHHH-

Organism: Oryza sativa subsp. japonica (NCBI:txid39947)

Nearest PDB structures (foldseek):
  1yvi-assembly1_A  TM=1.007E+00  e=2.283E-19  Oryza sativa
  1yvi-assembly2_B  TM=9.800E-01  e=1.896E-16  Oryza sativa
  1wn0-assembly4_D  TM=9.648E-01  e=1.298E-14  Zea mays
  1wn0-assembly2_B  TM=9.673E-01  e=2.489E-13  Zea mays
  4euk-assembly1_B  TM=9.411E-01  e=6.337E-10  Arabidopsis thaliana

B-factor: mean 23.78, std 11.74, range [7.51, 74.17]

Sequence (276 aa):
SAAAALRDQLTALLSSMFSQGLVDEQFQQLQMLQDTPGFVSEVVTLFCDDADRIINEIATLLEQPVVNFDKVDAYVHQLKGSSASVGAQKVKFTCMQFRQFCQDKSRDGCLMALAVVRND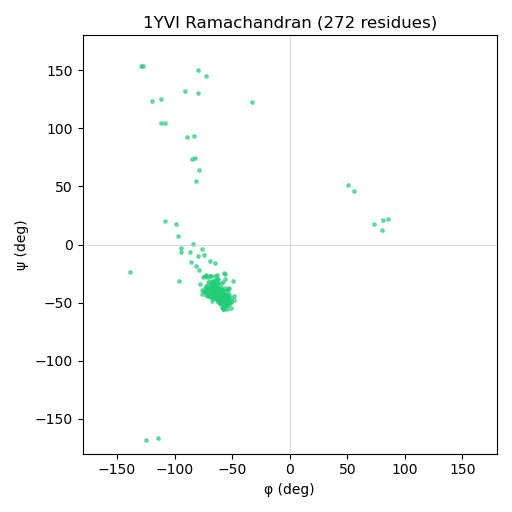FYDLRNKFQTMLQLEQQIQAAAALRDQLTALLSSMFSQGLVDEQFQQLQMLQDPGFVSEVVTLFCDDADRIINEIATLLEQPVVNFDKVDAYVHQLKGSSASVGAQKVKFTCMQFRQFCQDKSRDGCLMALAVVRNDFYDLRNKFQTMLQLEQQIQ

Solvent-accessible surface area: 13552 Å² total; per-residue (Å²): 115,83,48,36,49,32,132,97,87,21,87,62,22,25,65,30,0,71,95,109,23,15,4,26,114,61,0,77,78,2,46,106,74,42,148,27,99,9,0,0,15,38,8,0,53,14,8,4,85,10,0,55,71,5,5,78,71,0,14,69,24,2,129,73,121,129,17,63,32,36,65,0,13,0,18,1,20,30,0,60,16,30,0,27,45,6,0,0,42,82,1,35,100,21,1,100,128,0,66,87,56,7,139,82,149,39,78,101,13,0,73,148,8,0,45,71,0,82,95,18,2,112,70,3,92,79,53,1,62,58,1,19,116,17,20,122,81,52,97,116,76,69,80,45,128,94,108,25,92,62,29,32,66,43,2,73,92,120,17,7,2,11,102,74,0,85,67,1,52,99,78,57,155,131,23,2,9,40,37,6,2,61,12,6,10,88,15,0,40,69,1,1,78,66,1,21,73,24,5,127,73,126,129,16,61,26,28,66,0,1,1,25,2,23,38,1,52,19,31,0,27,50,4,0,0,40,79,0,35,95,10,1,96,128,0,60,96,58,1,125,82,142,39,84,97,5,0,85,128,8,0,37,75,1,69,96,28,0,79,46,3,60,88,65,0,99,66,0,32,92,10,60,121,87,40,189